Protein AF-0000000066273054 (afdb_homodimer)

Solvent-accessible surface area (backbone atoms only — not comparable to full-atom values): 16597 Å² total; per-residue (Å²): 121,56,66,38,46,57,74,78,47,43,55,88,76,49,80,67,62,82,71,39,47,77,42,41,34,74,35,45,58,70,51,65,71,44,73,65,42,80,49,54,29,81,80,69,46,60,35,34,39,44,61,77,56,99,65,78,82,49,67,36,26,23,56,42,77,63,96,48,40,35,32,28,34,38,60,45,65,41,58,27,33,42,32,43,57,95,36,46,9,52,24,25,51,52,25,18,54,42,11,56,68,62,53,41,59,49,71,45,66,60,31,40,37,30,70,61,44,73,69,57,50,49,51,37,56,77,66,68,52,50,65,46,78,45,73,40,78,68,92,61,58,78,53,73,82,71,69,85,115,121,58,69,38,47,59,73,76,48,43,56,89,74,47,79,67,61,82,71,37,47,79,41,42,33,73,36,46,56,69,52,64,71,43,72,65,42,78,48,54,30,81,80,70,47,60,34,32,39,42,58,77,56,100,66,79,84,48,70,35,27,23,57,42,76,62,96,48,40,34,34,29,33,36,62,45,64,41,56,26,35,42,32,44,55,95,36,45,9,53,24,25,52,52,25,18,54,41,11,55,68,62,53,40,60,48,69,43,66,60,31,39,37,29,69,61,42,72,69,57,50,48,51,36,56,77,66,69,52,49,64,47,78,45,74,40,77,68,92,63,59,78,52,73,82,71,69,86,115

Sequence (298 aa):
MTVFKEILGNITDIENVESYQIENIHLTSDDVLKRVIIISSDQNVEYGIRLEEDKKLRDGDILYKDDYKLVVIRLELSDVLIITARTIGEMAQIAHNLGNRHMPAQFTETQMIVPYDYLVEQYLQDNKALYEREKIKLKEAFRHCSDAKMTVFKEILGNITDIENVESYQIENIHLTSDDVLKRVIIISSDQNVEYGIRLEEDKKLRDGDILYKDDYKLVVIRLELSDVLIITARTIGEMAQIAHNLGNRHMPAQFTETQMIVPYDYLVEQYLQDNKALYEREKIKLKEAFRHCSDAK

Structure (mmCIF, N/CA/C/O backbone):
data_AF-0000000066273054-model_v1
#
loop_
_entity.id
_entity.type
_entity.pdbx_description
1 polymer 'Urease accessory protein UreE'
#
loop_
_atom_site.group_PDB
_atom_site.id
_atom_site.type_symbol
_atom_site.label_atom_id
_atom_site.label_alt_id
_atom_site.label_comp_id
_atom_site.label_asym_id
_atom_site.label_entity_id
_atom_site.label_seq_id
_atom_site.pdbx_PDB_ins_code
_atom_site.Cartn_x
_atom_site.Cartn_y
_atom_site.Cartn_z
_atom_site.occupancy
_atom_site.B_iso_or_equiv
_atom_site.auth_seq_id
_atom_site.auth_comp_id
_atom_site.auth_asym_id
_atom_site.auth_atom_id
_atom_site.pdbx_PDB_model_num
ATOM 1 N N . MET A 1 1 ? 1.172 45.062 1.716 1 88.12 1 MET A N 1
ATOM 2 C CA . MET A 1 1 ? 0.991 43.781 2.428 1 88.12 1 MET A CA 1
ATOM 3 C C . MET A 1 1 ? 2.207 43.469 3.291 1 88.12 1 MET A C 1
ATOM 5 O O . MET A 1 1 ? 3.346 43.625 2.842 1 88.12 1 MET A O 1
ATOM 9 N N . THR A 1 2 ? 2.094 43.281 4.605 1 94.44 2 THR A N 1
ATOM 10 C CA . THR A 1 2 ? 3.184 42.938 5.512 1 94.44 2 THR A CA 1
ATOM 11 C C . THR A 1 2 ? 3.648 41.5 5.277 1 94.44 2 THR A C 1
ATOM 13 O O . THR A 1 2 ? 2.828 40.594 5.133 1 94.44 2 THR A O 1
ATOM 16 N N . VAL A 1 3 ? 4.922 41.375 5.168 1 96.38 3 VAL A N 1
ATOM 17 C CA . VAL A 1 3 ? 5.473 40.031 4.949 1 96.38 3 VAL A CA 1
ATOM 18 C C . VAL A 1 3 ? 6.312 39.625 6.152 1 96.38 3 VAL A C 1
ATOM 20 O O . VAL A 1 3 ? 7.223 40.344 6.566 1 96.38 3 VAL A O 1
ATOM 23 N N . PHE A 1 4 ? 6.016 38.5 6.715 1 96.88 4 PHE A N 1
ATOM 24 C CA . PHE A 1 4 ? 6.793 37.969 7.824 1 96.88 4 PHE A CA 1
ATOM 25 C C . PHE A 1 4 ? 7.891 37.062 7.312 1 96.88 4 PHE A C 1
ATOM 27 O O . PHE A 1 4 ? 7.641 36.188 6.465 1 96.88 4 PHE A O 1
ATOM 34 N N . LYS A 1 5 ? 9.117 37.156 7.949 1 95.5 5 LYS A N 1
ATOM 35 C CA . LYS A 1 5 ? 10.25 36.375 7.461 1 95.5 5 LYS A CA 1
ATOM 36 C C . LYS A 1 5 ? 10.828 35.5 8.562 1 95.5 5 LYS A C 1
ATOM 38 O O . LYS A 1 5 ? 11.719 34.688 8.312 1 95.5 5 LYS A O 1
ATOM 43 N N . GLU A 1 6 ? 10.336 35.75 9.82 1 95.31 6 GLU A N 1
ATOM 44 C CA . GLU A 1 6 ? 10.852 35 10.953 1 95.31 6 GLU A CA 1
ATOM 45 C C . GLU A 1 6 ? 9.75 34.656 11.961 1 95.31 6 GLU A C 1
ATOM 47 O O . GLU A 1 6 ? 8.734 35.375 12.023 1 95.31 6 GLU A O 1
ATOM 52 N N . ILE A 1 7 ? 9.969 33.625 12.727 1 96.06 7 ILE A N 1
ATOM 53 C CA . ILE A 1 7 ? 9.133 33.25 13.859 1 96.06 7 ILE A CA 1
ATOM 54 C C . ILE A 1 7 ? 9.719 33.844 15.148 1 96.06 7 ILE A C 1
ATOM 56 O O . ILE A 1 7 ? 10.906 33.656 15.43 1 96.06 7 ILE A O 1
ATOM 60 N N . LEU A 1 8 ? 8.953 34.5 15.906 1 95.12 8 LEU A N 1
ATOM 61 C CA . LEU A 1 8 ? 9.453 35.25 17.062 1 95.12 8 LEU A CA 1
ATOM 62 C C . LEU A 1 8 ? 9.398 34.375 18.328 1 95.12 8 LEU A C 1
ATOM 64 O O . LEU A 1 8 ? 10.008 34.719 19.344 1 95.12 8 LEU A O 1
ATOM 68 N N . GLY A 1 9 ? 8.719 33.344 18.281 1 94.31 9 GLY A N 1
ATOM 69 C CA . GLY A 1 9 ? 8.469 32.438 19.391 1 94.31 9 GLY A CA 1
ATOM 70 C C . GLY A 1 9 ? 7.156 31.688 19.266 1 94.31 9 GLY A C 1
ATOM 71 O O . GLY A 1 9 ? 6.617 31.547 18.172 1 94.31 9 GLY A O 1
ATOM 72 N N . ASN A 1 10 ? 6.75 31.125 20.438 1 96.12 10 ASN A N 1
ATOM 73 C CA . ASN A 1 10 ? 5.469 30.422 20.5 1 96.12 10 ASN A CA 1
ATOM 74 C C . ASN A 1 10 ? 4.617 30.922 21.672 1 96.12 10 ASN A C 1
ATOM 76 O O . ASN A 1 10 ? 5.145 31.25 22.734 1 96.12 10 ASN A O 1
ATOM 80 N N . ILE A 1 11 ? 3.439 30.938 21.406 1 94.88 11 ILE A N 1
ATOM 81 C CA . ILE A 1 11 ? 2.51 31.516 22.375 1 94.88 11 ILE A CA 1
ATOM 82 C C . ILE A 1 11 ? 2.582 30.75 23.688 1 94.88 11 ILE A C 1
ATOM 84 O O . ILE A 1 11 ? 2.254 31.297 24.75 1 94.88 11 ILE A O 1
ATOM 88 N N . THR A 1 12 ? 2.951 29.531 23.594 1 92.88 12 THR A N 1
ATOM 89 C CA . THR A 1 12 ? 3.053 28.719 24.797 1 92.88 12 THR A CA 1
ATOM 90 C C . THR A 1 12 ? 4.156 29.234 25.719 1 92.88 12 THR A C 1
ATOM 92 O O . THR A 1 12 ? 4.18 28.922 26.906 1 92.88 12 THR A O 1
ATOM 95 N N . ASP A 1 13 ? 5.066 30.031 25.203 1 91.94 13 ASP A N 1
ATOM 96 C CA . ASP A 1 13 ? 6.219 30.516 25.953 1 91.94 13 ASP A CA 1
ATOM 97 C C . ASP A 1 13 ? 5.965 31.906 26.516 1 91.94 13 ASP A C 1
ATOM 99 O O . ASP A 1 13 ? 6.836 32.5 27.156 1 91.94 13 ASP A O 1
ATOM 103 N N . ILE A 1 14 ? 4.953 32.5 26.172 1 89.31 14 ILE A N 1
ATOM 104 C CA . ILE A 1 14 ? 4.668 33.875 26.562 1 89.31 14 ILE A CA 1
ATOM 105 C C . ILE A 1 14 ? 3.938 33.875 27.906 1 89.31 14 ILE A C 1
ATOM 107 O O . ILE A 1 14 ? 2.965 33.156 28.094 1 89.31 14 ILE A O 1
ATOM 111 N N . GLU A 1 15 ? 4.539 34.656 28.75 1 87.56 15 GLU A N 1
ATOM 112 C CA . GLU A 1 15 ? 3.848 34.906 30.016 1 87.56 15 GLU A CA 1
ATOM 113 C C . GLU A 1 15 ? 2.744 35.938 29.844 1 87.56 15 GLU A C 1
ATOM 115 O O . GLU A 1 15 ? 2.881 36.875 29.047 1 87.56 15 GLU A O 1
ATOM 120 N N . ASN A 1 16 ? 1.634 35.844 30.375 1 90 16 ASN A N 1
ATOM 121 C CA . ASN A 1 16 ? 0.521 36.781 30.391 1 90 16 ASN A CA 1
ATOM 122 C C . ASN A 1 16 ? -0.064 37 29 1 90 16 ASN A C 1
ATOM 124 O O . ASN A 1 16 ? -0.243 38.125 28.562 1 90 16 ASN A O 1
ATOM 128 N N . VAL A 1 17 ? -0.343 36 28.281 1 89.88 17 VAL A N 1
ATOM 129 C CA . VAL A 1 17 ? -0.883 36.031 26.922 1 89.88 17 VAL A CA 1
ATOM 130 C C . VAL A 1 17 ? -2.23 36.75 26.922 1 89.88 17 VAL A C 1
ATOM 132 O O . VAL A 1 17 ? -2.59 37.406 25.938 1 89.88 17 VAL A O 1
ATOM 135 N N . GLU A 1 18 ? -2.857 36.719 28.062 1 90.75 18 GLU A N 1
ATOM 136 C CA . GLU A 1 18 ? -4.195 37.281 28.188 1 90.75 18 GLU A CA 1
ATOM 137 C C . GLU A 1 18 ? -4.152 38.812 28.078 1 90.75 18 GLU A C 1
ATOM 139 O O . GLU A 1 18 ? -5.18 39.438 27.844 1 90.75 18 GLU A O 1
ATOM 144 N N . SER A 1 19 ? -3.039 39.344 28.25 1 93 19 SER A N 1
ATOM 145 C CA . SER A 1 19 ? -2.898 40.812 28.203 1 93 19 SER A CA 1
ATOM 146 C C . SER A 1 19 ? -2.768 41.312 26.766 1 93 19 SER A C 1
ATOM 148 O O . SER A 1 19 ? -2.822 42.5 26.5 1 93 19 SER A O 1
ATOM 150 N N . TYR A 1 20 ? -2.652 40.406 25.828 1 95.19 20 TYR A N 1
ATOM 151 C CA . TYR A 1 20 ? -2.467 40.781 24.422 1 95.19 20 TYR A CA 1
ATOM 152 C C . TYR A 1 20 ? -3.748 40.562 23.625 1 95.19 20 TYR A C 1
ATOM 154 O O . TYR A 1 20 ? -4.527 39.656 23.938 1 95.19 20 TYR A O 1
ATOM 162 N N . GLN A 1 21 ? -3.99 41.438 22.688 1 96.5 21 GLN A N 1
ATOM 163 C CA . GLN A 1 21 ? -4.934 41.125 21.609 1 96.5 21 GLN A CA 1
ATOM 164 C C . GLN A 1 21 ? -4.324 40.156 20.609 1 96.5 21 GLN A C 1
ATOM 166 O O . GLN A 1 21 ? -3.289 40.469 20 1 96.5 21 GLN A O 1
ATOM 171 N N . ILE A 1 22 ? -5.047 39.062 20.453 1 97.19 22 ILE A N 1
ATOM 172 C CA . ILE A 1 22 ? -4.477 38.031 19.594 1 97.19 22 ILE A CA 1
ATOM 173 C C . ILE A 1 22 ? -5.145 38.094 18.219 1 97.19 22 ILE A C 1
ATOM 175 O O . ILE A 1 22 ? -6.375 38.031 18.125 1 97.19 22 ILE A O 1
ATOM 179 N N . GLU A 1 23 ? -4.398 38.25 17.141 1 97.94 23 GLU A N 1
ATOM 180 C CA . GLU A 1 23 ? -4.812 38.062 15.75 1 97.94 23 GLU A CA 1
ATOM 181 C C . GLU A 1 23 ? -4.305 36.719 15.195 1 97.94 23 GLU A C 1
ATOM 183 O O . GLU A 1 23 ? -3.109 36.438 15.266 1 97.94 23 GLU A O 1
ATOM 188 N N . ASN A 1 24 ? -5.23 35.938 14.648 1 98.06 24 ASN A N 1
ATOM 189 C CA . ASN A 1 24 ? -4.852 34.594 14.211 1 98.06 24 ASN A CA 1
ATOM 190 C C . ASN A 1 24 ? -4.738 34.5 12.695 1 98.06 24 ASN A C 1
ATOM 192 O O . ASN A 1 24 ? -5.559 35.094 11.969 1 98.06 24 ASN A O 1
ATOM 196 N N . ILE A 1 25 ? -3.764 33.875 12.312 1 97.88 25 ILE A N 1
ATOM 197 C CA . ILE A 1 25 ? -3.637 33.406 10.938 1 97.88 25 ILE A CA 1
ATOM 198 C C . ILE A 1 25 ? -3.857 31.875 10.883 1 97.88 25 ILE A C 1
ATOM 200 O O . ILE A 1 25 ? -3.051 31.109 11.406 1 97.88 25 ILE A O 1
ATOM 204 N N . HIS A 1 26 ? -4.922 31.547 10.188 1 97 26 HIS A N 1
ATOM 205 C CA . HIS A 1 26 ? -5.258 30.125 10.109 1 97 26 HIS A CA 1
ATOM 206 C C . HIS A 1 26 ? -4.613 29.484 8.883 1 97 26 HIS A C 1
ATOM 208 O O . HIS A 1 26 ? -4.805 29.953 7.758 1 97 26 HIS A O 1
ATOM 214 N N . LEU A 1 27 ? -3.898 28.406 9.141 1 95 27 LEU A N 1
ATOM 215 C CA . LEU A 1 27 ? -3.234 27.703 8.055 1 95 27 LEU A CA 1
ATOM 216 C C . LEU A 1 27 ? -3.666 26.25 8.016 1 95 27 LEU A C 1
ATOM 218 O O . LEU A 1 27 ? -3.855 25.625 9.062 1 95 27 LEU A O 1
ATOM 222 N N . THR A 1 28 ? -3.736 25.75 6.801 1 91.44 28 THR A N 1
ATOM 223 C CA . THR A 1 28 ? -3.936 24.312 6.617 1 91.44 28 THR A CA 1
ATOM 224 C C . THR A 1 28 ? -2.596 23.594 6.523 1 91.44 28 THR A C 1
ATOM 226 O O . THR A 1 28 ? -1.548 24.219 6.383 1 91.44 28 THR A O 1
ATOM 229 N N . SER A 1 29 ? -2.754 22.25 6.582 1 87.44 29 SER A N 1
ATOM 230 C CA . SER A 1 29 ? -1.562 21.422 6.418 1 87.44 29 SER A CA 1
ATOM 231 C C . SER A 1 29 ? -0.918 21.641 5.051 1 87.44 29 SER A C 1
ATOM 233 O O . SER A 1 29 ? 0.305 21.578 4.918 1 87.44 29 SER A O 1
ATOM 235 N N . ASP A 1 30 ? -1.719 21.922 4.051 1 85.56 30 ASP A N 1
ATOM 236 C CA . ASP A 1 30 ? -1.211 22.203 2.711 1 85.56 30 ASP A CA 1
ATOM 237 C C . ASP A 1 30 ? -0.492 23.547 2.666 1 85.56 30 ASP A C 1
ATOM 239 O O . ASP A 1 30 ? 0.524 23.688 1.983 1 85.56 30 ASP A O 1
ATOM 243 N N . ASP A 1 31 ? -1.017 24.484 3.373 1 90.69 31 ASP A N 1
ATOM 244 C CA . ASP A 1 31 ? -0.428 25.828 3.398 1 90.69 31 ASP A CA 1
ATOM 245 C C . ASP A 1 31 ? 1.014 25.781 3.898 1 90.69 31 ASP A C 1
ATOM 247 O O . ASP A 1 31 ? 1.89 26.453 3.344 1 90.69 31 ASP A O 1
ATOM 251 N N . VAL A 1 32 ? 1.247 25.016 4.922 1 87.69 32 VAL A N 1
ATOM 252 C CA . VAL A 1 32 ? 2.535 25 5.605 1 87.69 32 VAL A CA 1
ATOM 253 C C . VAL A 1 32 ? 3.605 24.438 4.68 1 87.69 32 VAL A C 1
ATOM 255 O O . VAL A 1 32 ? 4.801 24.609 4.922 1 87.69 32 VAL A O 1
ATOM 258 N N . LEU A 1 33 ? 3.176 23.75 3.6 1 85.56 33 LEU A N 1
ATOM 259 C CA . LEU A 1 33 ? 4.113 23.172 2.648 1 85.56 33 LEU A CA 1
ATOM 260 C C . LEU A 1 33 ? 4.582 24.203 1.637 1 85.56 33 LEU A C 1
ATOM 262 O O . LEU A 1 33 ? 5.57 23.984 0.933 1 85.56 33 LEU A O 1
ATOM 266 N N . LYS A 1 34 ? 3.924 25.297 1.613 1 88.88 34 LYS A N 1
ATOM 267 C CA . LYS A 1 34 ? 4.246 26.328 0.636 1 88.88 34 LYS A CA 1
ATOM 268 C C . LYS A 1 34 ? 5.434 27.172 1.095 1 88.88 34 LYS A C 1
ATOM 270 O O . LYS A 1 34 ? 5.59 27.438 2.289 1 88.88 34 LYS A O 1
ATOM 275 N N . ARG A 1 35 ? 6.191 27.5 0.112 1 90.69 35 ARG A N 1
ATOM 276 C CA . ARG A 1 35 ? 7.324 28.375 0.39 1 90.69 35 ARG A CA 1
ATOM 277 C C . ARG A 1 35 ? 6.852 29.766 0.785 1 90.69 35 ARG A C 1
ATOM 279 O O . ARG A 1 35 ? 7.426 30.391 1.681 1 90.69 35 ARG A O 1
ATOM 286 N N . VAL A 1 36 ? 5.93 30.266 0.068 1 94.75 36 VAL A N 1
ATOM 287 C CA . VAL A 1 36 ? 5.332 31.578 0.311 1 94.75 36 VAL A CA 1
ATOM 288 C C . VAL A 1 36 ? 3.826 31.422 0.516 1 94.75 36 VAL A C 1
ATOM 290 O O . VAL A 1 36 ? 3.15 30.75 -0.268 1 94.75 36 VAL A O 1
ATOM 293 N N . ILE A 1 37 ? 3.355 32.062 1.56 1 96.5 37 ILE A N 1
ATOM 294 C CA . ILE A 1 37 ? 1.934 31.984 1.874 1 96.5 37 ILE A CA 1
ATOM 295 C C . ILE A 1 37 ? 1.33 33.406 1.872 1 96.5 37 ILE A C 1
ATOM 297 O O . ILE A 1 37 ? 1.834 34.281 2.547 1 96.5 37 ILE A O 1
ATOM 301 N N . ILE A 1 38 ? 0.385 33.625 1.024 1 96.81 38 ILE A N 1
ATOM 302 C CA . ILE A 1 38 ? -0.418 34.844 1.067 1 96.81 38 ILE A CA 1
ATOM 303 C C . ILE A 1 38 ? -1.792 34.531 1.66 1 96.81 38 ILE A C 1
ATOM 305 O O . ILE A 1 38 ? -2.549 33.719 1.104 1 96.81 38 ILE A O 1
ATOM 309 N N . ILE A 1 39 ? -2.172 35.25 2.818 1 97 39 ILE A N 1
ATOM 310 C CA . ILE A 1 39 ? -3.377 34.844 3.525 1 97 39 ILE A CA 1
ATOM 311 C C . ILE A 1 39 ? -3.922 36 4.344 1 97 39 ILE A C 1
ATOM 313 O O . ILE A 1 39 ? -3.182 36.938 4.684 1 97 39 ILE A O 1
ATOM 317 N N . SER A 1 40 ? -5.133 35.875 4.602 1 97.69 40 SER A N 1
ATOM 318 C CA . SER A 1 40 ? -5.758 36.875 5.48 1 97.69 40 SER A CA 1
ATOM 319 C C . SER A 1 40 ? -5.895 36.344 6.902 1 97.69 40 SER A C 1
ATOM 321 O O . SER A 1 40 ? -6.184 35.156 7.105 1 97.69 40 SER A O 1
ATOM 323 N N . SER A 1 41 ? -5.719 37.25 7.828 1 97.69 41 SER A N 1
ATOM 324 C CA . SER A 1 41 ? -5.969 36.906 9.227 1 97.69 41 SER A CA 1
ATOM 325 C C . SER A 1 41 ? -7.461 36.875 9.523 1 97.69 41 SER A C 1
ATOM 327 O O . SER A 1 41 ? -8.289 37.125 8.648 1 97.69 41 SER A O 1
ATOM 329 N N . ASP A 1 42 ? -7.777 36.469 10.82 1 97.25 42 ASP A N 1
ATOM 330 C CA . ASP A 1 42 ? -9.172 36.438 11.25 1 97.25 42 ASP A CA 1
ATOM 331 C C . ASP A 1 42 ? -9.727 37.844 11.422 1 97.25 42 ASP A C 1
ATOM 333 O O . ASP A 1 42 ? -10.922 38.031 11.656 1 97.25 42 ASP A O 1
ATOM 337 N N . GLN A 1 43 ? -8.875 38.875 11.258 1 96.44 43 GLN A N 1
ATOM 338 C CA . GLN A 1 43 ? -9.312 40.25 11.281 1 96.44 43 GLN A CA 1
ATOM 339 C C . GLN A 1 43 ? -9.328 40.844 9.875 1 96.44 43 GLN A C 1
ATOM 341 O O . GLN A 1 43 ? -9.367 42.062 9.703 1 96.44 43 GLN A O 1
ATOM 346 N N . ASN A 1 44 ? -9.086 40 8.945 1 96.38 44 ASN A N 1
ATOM 347 C CA . ASN A 1 44 ? -9.203 40.344 7.527 1 96.38 44 ASN A CA 1
ATOM 348 C C . ASN A 1 44 ? -8.031 41.219 7.066 1 96.38 44 ASN A C 1
ATOM 350 O O . ASN A 1 44 ? -8.203 42.094 6.211 1 96.38 44 ASN A O 1
ATOM 354 N N . VAL A 1 45 ? -6.961 41.094 7.715 1 96.56 45 VAL A N 1
ATOM 355 C CA . VAL A 1 45 ? -5.734 41.719 7.27 1 96.56 45 VAL A CA 1
ATOM 356 C C . VAL A 1 45 ? -4.922 40.75 6.418 1 96.56 45 VAL A C 1
ATOM 358 O O . VAL A 1 45 ? -4.746 39.594 6.785 1 96.56 45 VAL A O 1
ATOM 361 N N . GLU A 1 46 ? -4.441 41.156 5.289 1 97.62 46 GLU A N 1
ATOM 362 C CA . GLU A 1 46 ? -3.654 40.312 4.395 1 97.62 46 GLU A CA 1
ATOM 363 C C . GLU A 1 46 ? -2.178 40.344 4.773 1 97.62 46 GLU A C 1
ATOM 365 O O . GLU A 1 46 ? -1.604 41.406 5.004 1 97.62 46 GLU A O 1
ATOM 370 N N . TYR A 1 47 ? -1.608 39.156 4.848 1 97.75 47 TYR A N 1
ATOM 371 C CA . TYR A 1 47 ? -0.193 39 5.164 1 97.75 47 TYR A CA 1
ATOM 372 C C . TYR A 1 47 ? 0.5 38.094 4.148 1 97.75 47 TYR A C 1
ATOM 374 O O . TYR A 1 47 ? -0.143 37.281 3.512 1 97.75 47 TYR A O 1
ATOM 382 N N . GLY A 1 48 ? 1.735 38.312 3.992 1 97.31 48 GLY A N 1
ATOM 383 C CA . GLY A 1 48 ? 2.643 37.344 3.395 1 97.31 48 GLY A CA 1
ATOM 384 C C . GLY A 1 48 ? 3.553 36.656 4.406 1 97.31 48 GLY A C 1
ATOM 385 O O . GLY A 1 48 ? 3.969 37.281 5.383 1 97.31 48 GLY A O 1
ATOM 386 N N . ILE A 1 49 ? 3.824 35.438 4.199 1 96.81 49 ILE A N 1
ATOM 387 C CA . ILE A 1 49 ? 4.758 34.688 5.039 1 96.81 49 ILE A CA 1
ATOM 388 C C . ILE A 1 49 ? 5.812 34.031 4.164 1 96.81 49 ILE A C 1
ATOM 390 O O . ILE A 1 49 ? 5.484 33.188 3.312 1 96.81 49 ILE A O 1
ATOM 394 N N . ARG A 1 50 ? 7.031 34.406 4.328 1 95.75 50 ARG A N 1
ATOM 395 C CA . ARG A 1 50 ? 8.188 33.844 3.654 1 95.75 50 ARG A CA 1
ATOM 396 C C . ARG A 1 50 ? 9.359 33.656 4.617 1 95.75 50 ARG A C 1
ATOM 398 O O . ARG A 1 50 ? 10.133 34.594 4.82 1 95.75 50 ARG A O 1
ATOM 405 N N . LEU A 1 51 ? 9.484 32.406 5.094 1 92.88 51 LEU A N 1
ATOM 406 C CA . LEU A 1 51 ? 10.477 32.219 6.141 1 92.88 51 LEU A CA 1
ATOM 407 C C . LEU A 1 51 ? 11.875 32.062 5.543 1 92.88 51 LEU A C 1
ATOM 409 O O . LEU A 1 51 ? 12.047 31.453 4.484 1 92.88 51 LEU A O 1
ATOM 413 N N . GLU A 1 52 ? 12.852 32.625 6.211 1 86.75 52 GLU A N 1
ATOM 414 C CA . GLU A 1 52 ? 14.234 32.625 5.758 1 86.75 52 GLU A CA 1
ATOM 415 C C . GLU A 1 52 ? 14.914 31.312 6.082 1 86.75 52 GLU A C 1
ATOM 417 O O . GLU A 1 52 ? 15.828 30.875 5.371 1 86.75 52 GLU A O 1
ATOM 422 N N . GLU A 1 53 ? 14.555 30.719 7.176 1 80.56 53 GLU A N 1
ATOM 423 C CA . GLU A 1 53 ? 15.102 29.422 7.547 1 80.56 53 GLU A CA 1
ATOM 424 C C . GLU A 1 53 ? 14.141 28.297 7.18 1 80.56 53 GLU A C 1
ATOM 426 O O . GLU A 1 53 ? 12.945 28.531 6.973 1 80.56 53 GLU A O 1
ATOM 431 N N . ASP A 1 54 ? 14.789 27.203 6.84 1 77.25 54 ASP A N 1
ATOM 432 C CA . ASP A 1 54 ? 13.977 26.031 6.551 1 77.25 54 ASP A CA 1
ATOM 433 C C . ASP A 1 54 ? 13.258 25.547 7.809 1 77.25 54 ASP A C 1
ATOM 435 O O . ASP A 1 54 ? 13.492 24.422 8.266 1 77.25 54 ASP A O 1
ATOM 439 N N . LYS A 1 55 ? 12.562 26.484 8.375 1 78.56 55 LYS A N 1
ATOM 440 C CA . LYS A 1 55 ? 11.781 26.094 9.539 1 78.56 55 LYS A CA 1
ATOM 441 C C . LYS A 1 55 ? 10.328 25.812 9.164 1 78.56 55 LYS A C 1
ATOM 443 O O . LYS A 1 55 ? 9.766 26.469 8.281 1 78.56 55 LYS A O 1
ATOM 448 N N . LYS A 1 56 ? 9.766 24.844 9.852 1 82.56 56 LYS A N 1
ATOM 449 C CA . LYS A 1 56 ? 8.359 24.5 9.656 1 82.56 56 LYS A CA 1
ATOM 450 C C . LYS A 1 56 ? 7.473 25.266 10.633 1 82.56 56 LYS A C 1
ATOM 452 O O . LYS A 1 56 ? 7.805 25.391 11.82 1 82.56 56 LYS A O 1
ATOM 457 N N . LEU A 1 57 ? 6.516 25.891 10.117 1 90.25 57 LEU A N 1
ATOM 458 C CA . LEU A 1 57 ? 5.551 26.609 10.945 1 90.25 57 LEU A CA 1
ATOM 459 C C . LEU A 1 57 ? 4.801 25.641 11.859 1 90.25 57 LEU A C 1
ATOM 461 O O . LEU A 1 57 ? 4.398 24.562 11.43 1 90.25 57 LEU A O 1
ATOM 465 N N . ARG A 1 58 ? 4.699 26.109 13.094 1 89.5 58 ARG A N 1
ATOM 466 C CA . ARG A 1 58 ? 3.963 25.328 14.078 1 89.5 58 ARG A CA 1
ATOM 467 C C . ARG A 1 58 ? 2.764 26.094 14.617 1 89.5 58 ARG A C 1
ATOM 469 O O . ARG A 1 58 ? 2.723 27.328 14.531 1 89.5 58 ARG A O 1
ATOM 476 N N . ASP A 1 59 ? 1.879 25.266 15.109 1 93.12 59 ASP A N 1
ATOM 477 C CA . ASP A 1 59 ? 0.751 25.891 15.789 1 93.12 59 ASP A CA 1
ATOM 478 C C . ASP A 1 59 ? 1.227 26.766 16.938 1 93.12 59 ASP A C 1
ATOM 480 O O . ASP A 1 59 ? 2.078 26.359 17.734 1 93.12 59 ASP A O 1
ATOM 484 N N . GLY A 1 60 ? 0.714 27.938 17.031 1 94.44 60 GLY A N 1
ATOM 485 C CA . GLY A 1 60 ? 1.037 28.844 18.141 1 94.44 60 GLY A CA 1
ATOM 486 C C . GLY A 1 60 ? 2.229 29.734 17.844 1 94.44 60 GLY A C 1
ATOM 487 O O . GLY A 1 60 ? 2.543 30.625 18.625 1 94.44 60 GLY A O 1
ATOM 488 N N . ASP A 1 61 ? 2.832 29.531 16.75 1 95.31 61 ASP A N 1
ATOM 489 C CA . ASP A 1 61 ? 3.977 30.375 16.406 1 95.31 61 ASP A CA 1
ATOM 490 C C . ASP A 1 61 ? 3.57 31.844 16.312 1 95.31 61 ASP A C 1
ATOM 492 O O . ASP A 1 61 ? 2.51 32.156 15.766 1 95.31 61 ASP A O 1
ATOM 496 N N . ILE A 1 62 ? 4.48 32.719 16.828 1 97.19 62 ILE A N 1
ATOM 497 C CA . ILE A 1 62 ? 4.234 34.156 16.812 1 97.19 62 ILE A CA 1
ATOM 498 C C . ILE A 1 62 ? 5.027 34.781 15.68 1 97.19 62 ILE A C 1
ATOM 500 O O . ILE A 1 62 ? 6.25 34.625 15.602 1 97.19 62 ILE A O 1
ATOM 504 N N . LEU A 1 63 ? 4.301 35.5 14.828 1 97.25 63 LEU A N 1
ATOM 505 C CA . LEU A 1 63 ? 4.941 36.125 13.688 1 97.25 63 LEU A CA 1
ATOM 506 C C . LEU A 1 63 ? 5.16 37.625 13.953 1 97.25 63 LEU A C 1
ATOM 508 O O . LEU A 1 63 ? 6 38.25 13.305 1 97.25 63 LEU A O 1
ATOM 512 N N . TYR A 1 64 ? 4.371 38.219 14.797 1 97.12 64 TYR A N 1
ATOM 513 C CA . TYR A 1 64 ? 4.438 39.625 15.148 1 97.12 64 TYR A CA 1
ATOM 514 C C . TYR A 1 64 ? 4.039 39.844 16.609 1 97.12 64 TYR A C 1
ATOM 516 O O . TYR A 1 64 ? 3.131 39.188 17.109 1 97.12 64 TYR A O 1
ATOM 524 N N . LYS A 1 65 ? 4.773 40.656 17.203 1 96 65 LYS A N 1
ATOM 525 C CA . LYS A 1 65 ? 4.496 41 18.594 1 96 65 LYS A CA 1
ATOM 526 C C . LYS A 1 65 ? 4.797 42.469 18.875 1 96 65 LYS A C 1
ATOM 528 O O . LYS A 1 65 ? 5.867 42.969 18.516 1 96 65 LYS A O 1
ATOM 533 N N . ASP A 1 66 ? 3.885 43.188 19.469 1 94.19 66 ASP A N 1
ATOM 534 C CA . ASP A 1 66 ? 4.145 44.5 20.109 1 94.19 66 ASP A CA 1
ATOM 535 C C . ASP A 1 66 ? 3.545 44.531 21.5 1 94.19 66 ASP A C 1
ATOM 537 O O . ASP A 1 66 ? 3.361 43.5 22.156 1 94.19 66 ASP A O 1
ATOM 541 N N . ASP A 1 67 ? 3.352 45.781 22.094 1 92.38 67 ASP A N 1
ATOM 542 C CA . ASP A 1 67 ? 2.953 45.906 23.5 1 92.38 67 ASP A CA 1
ATOM 543 C C . ASP A 1 67 ? 1.51 45.438 23.703 1 92.38 67 ASP A C 1
ATOM 545 O O . ASP A 1 67 ? 1.11 45.125 24.828 1 92.38 67 ASP A O 1
ATOM 549 N N . TYR A 1 68 ? 0.736 45.312 22.594 1 93.69 68 TYR A N 1
ATOM 550 C CA . TYR A 1 68 ? -0.695 45.094 22.781 1 93.69 68 TYR A CA 1
ATOM 551 C C . TYR A 1 68 ? -1.192 43.969 21.922 1 93.69 68 TYR A C 1
ATOM 553 O O . TYR A 1 68 ? -2.271 43.406 22.156 1 93.69 68 TYR A O 1
ATOM 561 N N . LYS A 1 69 ? -0.377 43.594 20.859 1 95.75 69 LYS A N 1
ATOM 562 C CA . LYS A 1 69 ? -0.943 42.719 19.859 1 95.75 69 LYS A CA 1
ATOM 563 C C . LYS A 1 69 ? 0.034 41.594 19.516 1 95.75 69 LYS A C 1
ATOM 565 O O . LYS A 1 69 ? 1.246 41.812 19.484 1 95.75 69 LYS A O 1
ATOM 570 N N . LEU A 1 70 ? -0.512 40.406 19.297 1 97.5 70 LEU A N 1
ATOM 571 C CA . LEU A 1 70 ? 0.209 39.281 18.766 1 97.5 70 LEU A CA 1
ATOM 572 C C . LEU A 1 70 ? -0.437 38.781 17.469 1 97.5 70 LEU A C 1
ATOM 574 O O . LEU A 1 70 ? -1.664 38.75 17.359 1 97.5 70 LEU A O 1
ATOM 578 N N . VAL A 1 71 ? 0.359 38.469 16.516 1 98.12 71 VAL A N 1
ATOM 579 C CA . VAL A 1 71 ? -0.094 37.719 15.352 1 98.12 71 VAL A CA 1
ATOM 580 C C . VAL A 1 71 ? 0.414 36.281 15.445 1 98.12 71 VAL A C 1
ATOM 582 O O . VAL A 1 71 ? 1.624 36.031 15.453 1 98.12 71 VAL A O 1
ATOM 585 N N . VAL A 1 72 ? -0.576 35.375 15.508 1 97.81 72 VAL A N 1
ATOM 586 C CA . VAL A 1 72 ? -0.254 34 15.875 1 97.81 72 VAL A CA 1
ATOM 587 C C . VAL A 1 72 ? -0.718 33.062 14.773 1 97.81 72 VAL A C 1
ATOM 589 O O . VAL A 1 72 ? -1.788 33.25 14.195 1 97.81 72 VAL A O 1
ATOM 592 N N . ILE A 1 73 ? 0.092 32.062 14.531 1 96.81 73 ILE A N 1
ATOM 593 C CA . ILE A 1 73 ? -0.273 31 13.602 1 96.81 73 ILE A CA 1
ATOM 594 C C . ILE A 1 73 ? -1.197 30 14.297 1 96.81 73 ILE A C 1
ATOM 596 O O . ILE A 1 73 ? -0.923 29.562 15.414 1 96.81 73 ILE A O 1
ATOM 600 N N . ARG A 1 74 ? -2.316 29.688 13.648 1 95.25 74 ARG A N 1
ATOM 601 C CA . ARG A 1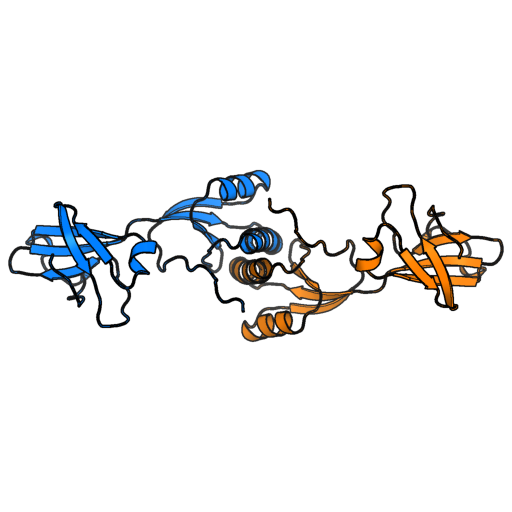 74 ? -3.207 28.594 14.062 1 95.25 74 ARG A CA 1
ATOM 602 C C . ARG A 1 74 ? -3.332 27.547 12.969 1 95.25 74 ARG A C 1
ATOM 604 O O . ARG A 1 74 ? -3.902 27.812 11.906 1 95.25 74 ARG A O 1
ATOM 611 N N . LEU A 1 75 ? -2.801 26.391 13.297 1 92.5 75 LEU A N 1
ATOM 612 C CA . LEU A 1 75 ? -2.945 25.312 12.32 1 92.5 75 LEU A CA 1
ATOM 613 C C . LEU A 1 75 ? -4.344 24.703 12.383 1 92.5 75 LEU A C 1
ATOM 615 O O . LEU A 1 75 ? -4.824 24.359 13.469 1 92.5 75 LEU A O 1
ATOM 619 N N . GLU A 1 76 ? -4.953 24.641 11.258 1 92.38 76 GLU A N 1
ATOM 620 C CA . GLU A 1 76 ? -6.285 24.047 11.18 1 92.38 76 GLU A CA 1
ATOM 621 C C . GLU A 1 76 ? -6.234 22.531 11.359 1 92.38 76 GLU A C 1
ATOM 623 O O . GLU A 1 76 ? -5.242 21.891 10.992 1 92.38 76 GLU A O 1
ATOM 628 N N . LEU A 1 77 ? -7.359 22.094 11.938 1 93.12 77 LEU A N 1
ATOM 629 C CA . LEU A 1 77 ? -7.484 20.641 12.07 1 93.12 77 LEU A CA 1
ATOM 630 C C . LEU A 1 77 ? -7.691 19.984 10.711 1 93.12 77 LEU A C 1
ATOM 632 O O . LEU A 1 77 ? -8.383 20.531 9.852 1 93.12 77 LEU A O 1
ATOM 636 N N . SER A 1 78 ? -7.086 18.844 10.539 1 92.94 78 SER A N 1
ATOM 637 C CA . SER A 1 78 ? -7.262 18.078 9.305 1 92.94 78 SER A CA 1
ATOM 638 C C . SER A 1 78 ? -8.328 17 9.477 1 92.94 78 SER A C 1
ATOM 640 O O . SER A 1 78 ? -8.352 16.297 10.492 1 92.94 78 SER A O 1
ATOM 642 N N . ASP A 1 79 ? -9.227 16.984 8.477 1 96.06 79 ASP A N 1
ATOM 643 C CA . ASP A 1 79 ? -10.195 15.898 8.406 1 96.06 79 ASP A CA 1
ATOM 644 C C . ASP A 1 79 ? -9.547 14.625 7.859 1 96.06 79 ASP A C 1
ATOM 646 O O . ASP A 1 79 ? -9.062 14.609 6.723 1 96.06 79 ASP A O 1
ATOM 650 N N . VAL A 1 80 ? -9.516 13.547 8.789 1 97.56 80 VAL A N 1
ATOM 651 C CA . VAL A 1 80 ? -8.727 12.391 8.375 1 97.56 80 VAL A CA 1
ATOM 652 C C . VAL A 1 80 ? -9.5 11.102 8.664 1 97.56 80 VAL A C 1
ATOM 654 O O . VAL A 1 80 ? -10.477 11.117 9.414 1 97.56 80 VAL A O 1
ATOM 657 N N . LEU A 1 81 ? -9.133 10.008 7.961 1 98.5 81 LEU A N 1
ATOM 658 C CA . LEU A 1 81 ? -9.5 8.641 8.297 1 98.5 81 LEU A CA 1
ATOM 659 C C . LEU A 1 81 ? -8.359 7.926 9.016 1 98.5 81 LEU A C 1
ATOM 661 O O . LEU A 1 81 ? -7.234 7.871 8.5 1 98.5 81 LEU A O 1
ATOM 665 N N . ILE A 1 82 ? -8.656 7.496 10.188 1 98.38 82 ILE A N 1
ATOM 666 C CA . ILE A 1 82 ? -7.711 6.684 10.945 1 98.38 82 ILE A CA 1
ATOM 667 C C . ILE A 1 82 ? -8.039 5.203 10.766 1 98.38 82 ILE A C 1
ATOM 669 O O . ILE A 1 82 ? -9.055 4.719 11.273 1 98.38 82 ILE A O 1
ATOM 673 N N . ILE A 1 83 ? -7.16 4.52 10.094 1 98.69 83 ILE A N 1
ATOM 674 C CA . ILE A 1 83 ? -7.41 3.131 9.719 1 98.69 83 ILE A CA 1
ATOM 675 C C . ILE A 1 83 ?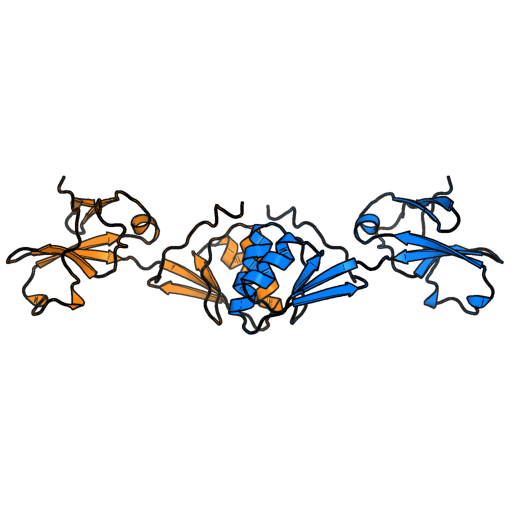 -6.617 2.199 10.633 1 98.69 83 ILE A C 1
ATOM 677 O O . ILE A 1 83 ? -5.422 2.402 10.852 1 98.69 83 ILE A O 1
ATOM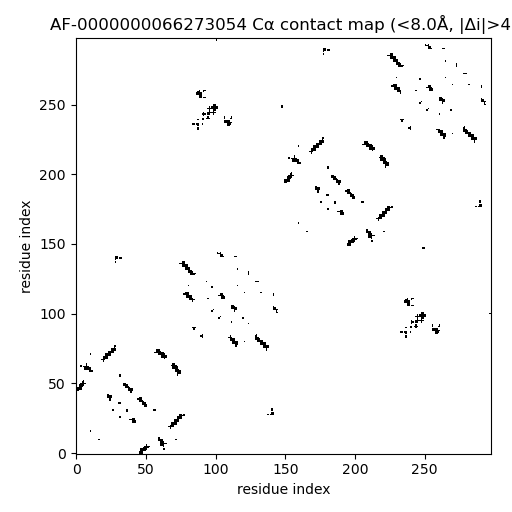 681 N N . THR A 1 84 ? -7.289 1.282 11.133 1 98.06 84 THR A N 1
ATOM 682 C CA . THR A 1 84 ? -6.691 0.175 11.875 1 98.06 84 THR A CA 1
ATOM 683 C C . THR A 1 84 ? -7.07 -1.162 11.242 1 98.06 84 THR A C 1
ATOM 685 O O . THR A 1 84 ? -7.738 -1.2 10.211 1 98.06 84 THR A O 1
ATOM 688 N N . ALA A 1 85 ? -6.477 -2.271 11.711 1 97.81 85 ALA A N 1
ATOM 689 C CA . ALA A 1 85 ? -6.777 -3.584 11.148 1 97.81 85 ALA A CA 1
ATOM 690 C C . ALA A 1 85 ? -6.742 -4.664 12.227 1 97.81 85 ALA A C 1
ATOM 692 O O . ALA A 1 85 ? -6.039 -4.523 13.234 1 97.81 85 ALA A O 1
ATOM 693 N N . ARG A 1 86 ? -7.488 -5.684 11.906 1 97.44 86 ARG A N 1
ATOM 694 C CA . ARG A 1 86 ? -7.559 -6.809 12.836 1 97.44 86 ARG A CA 1
ATOM 695 C C . ARG A 1 86 ? -6.32 -7.688 12.727 1 97.44 86 ARG A C 1
ATOM 697 O O . ARG A 1 86 ? -5.934 -8.352 13.688 1 97.44 86 ARG A O 1
ATOM 704 N N . THR A 1 87 ? -5.699 -7.738 11.531 1 97.62 87 THR A N 1
ATOM 705 C CA . THR A 1 87 ? -4.523 -8.562 11.266 1 97.62 87 THR A CA 1
ATOM 706 C C . THR A 1 87 ? -3.516 -7.801 10.406 1 97.62 87 THR A C 1
ATOM 708 O O . THR A 1 87 ? -3.869 -6.82 9.75 1 97.62 87 THR A O 1
ATOM 711 N N . ILE A 1 88 ? -2.322 -8.32 10.414 1 97.62 88 ILE A N 1
ATOM 712 C CA . ILE A 1 88 ? -1.248 -7.773 9.594 1 97.62 88 ILE A CA 1
ATOM 713 C C . ILE A 1 88 ? -1.625 -7.871 8.117 1 97.62 88 ILE A C 1
ATOM 715 O O . ILE A 1 88 ? -1.427 -6.922 7.359 1 97.62 88 ILE A O 1
ATOM 719 N N . GLY A 1 89 ? -2.227 -8.938 7.793 1 97.69 89 GLY A N 1
ATOM 720 C CA . GLY A 1 89 ? -2.627 -9.141 6.41 1 97.69 89 GLY A CA 1
ATOM 721 C C . GLY A 1 89 ? -3.734 -8.203 5.965 1 97.69 89 GLY A C 1
ATOM 722 O O . GLY A 1 89 ? -3.727 -7.727 4.828 1 97.69 89 GLY A O 1
ATOM 723 N N . GLU A 1 90 ? -4.652 -8.016 6.828 1 97.62 90 GLU A N 1
ATOM 724 C CA . GLU A 1 90 ? -5.723 -7.078 6.508 1 97.62 90 GLU A CA 1
ATOM 725 C C . GLU A 1 90 ? -5.168 -5.684 6.23 1 97.62 90 GLU A C 1
ATOM 727 O O . GLU A 1 90 ? -5.57 -5.031 5.266 1 97.62 90 GLU A O 1
ATOM 732 N N . MET A 1 91 ? -4.242 -5.262 7.027 1 98.56 91 MET A N 1
ATOM 733 C CA . MET A 1 91 ? -3.627 -3.957 6.797 1 98.56 91 MET A CA 1
ATOM 734 C C . MET A 1 91 ? -2.828 -3.957 5.496 1 98.56 91 MET A C 1
ATOM 736 O O . MET A 1 91 ? -2.846 -2.975 4.754 1 98.56 91 MET A O 1
ATOM 740 N N . ALA A 1 92 ? -2.172 -5.023 5.258 1 98.44 92 ALA A N 1
ATOM 741 C CA . ALA A 1 92 ? -1.399 -5.129 4.023 1 98.44 92 ALA A CA 1
ATOM 742 C C . ALA A 1 92 ? -2.279 -4.867 2.803 1 98.44 92 ALA A C 1
ATOM 744 O O . ALA A 1 92 ? -1.9 -4.105 1.909 1 98.44 92 ALA A O 1
ATOM 745 N N . GLN A 1 93 ? -3.389 -5.473 2.828 1 97.88 93 GLN A N 1
ATOM 746 C CA . GLN A 1 93 ? -4.312 -5.34 1.706 1 97.88 93 GLN A CA 1
ATOM 747 C C . GLN A 1 93 ? -4.82 -3.906 1.579 1 97.88 93 GLN A C 1
ATOM 749 O O . GLN A 1 93 ? -4.82 -3.336 0.486 1 97.88 93 GLN A O 1
ATOM 754 N N . ILE A 1 94 ? -5.215 -3.359 2.662 1 98.25 94 ILE A N 1
ATOM 755 C CA . ILE A 1 94 ? -5.781 -2.014 2.672 1 98.25 94 ILE A CA 1
ATOM 756 C C . ILE A 1 94 ? -4.719 -1.004 2.244 1 98.25 94 ILE A C 1
ATOM 758 O O . ILE A 1 94 ? -4.953 -0.187 1.351 1 98.25 94 ILE A O 1
ATOM 762 N N . ALA A 1 95 ? -3.576 -1.059 2.875 1 98.44 95 ALA A N 1
ATOM 763 C CA . ALA A 1 95 ? -2.498 -0.11 2.609 1 98.44 95 ALA A CA 1
ATOM 764 C C . ALA A 1 95 ? -1.997 -0.237 1.173 1 98.44 95 ALA A C 1
ATOM 766 O O . ALA A 1 95 ? -1.717 0.768 0.515 1 98.44 95 ALA A O 1
ATOM 767 N N . HIS A 1 96 ? -1.842 -1.424 0.717 1 98 96 HIS A N 1
ATOM 768 C CA . HIS A 1 96 ? -1.422 -1.651 -0.661 1 98 96 HIS A CA 1
ATOM 769 C C . HIS A 1 96 ? -2.395 -1.013 -1.646 1 98 96 HIS A C 1
ATOM 771 O O . HIS A 1 96 ? -1.976 -0.351 -2.598 1 98 96 HIS A O 1
ATOM 777 N N . ASN A 1 97 ? -3.648 -1.233 -1.44 1 97.25 97 ASN A N 1
ATOM 778 C CA . ASN A 1 97 ? -4.676 -0.668 -2.309 1 97.25 97 ASN A CA 1
ATOM 779 C C . ASN A 1 97 ? -4.621 0.856 -2.324 1 97.25 97 ASN A C 1
ATOM 781 O O . ASN A 1 97 ? -4.695 1.474 -3.387 1 97.25 97 ASN A O 1
ATOM 785 N N . LEU A 1 98 ? -4.547 1.402 -1.169 1 97.38 98 LEU A N 1
ATOM 786 C CA . LEU A 1 98 ? -4.5 2.857 -1.08 1 97.38 98 LEU A CA 1
ATOM 787 C C . LEU A 1 98 ? -3.203 3.396 -1.672 1 97.38 98 LEU A C 1
ATOM 789 O O . LEU A 1 98 ? -3.189 4.477 -2.268 1 97.38 98 LEU A O 1
ATOM 793 N N . GLY A 1 99 ? -2.115 2.656 -1.438 1 96.19 99 GLY A N 1
ATOM 794 C CA . GLY A 1 99 ? -0.881 2.992 -2.129 1 96.19 99 GLY A CA 1
ATOM 795 C C . GLY A 1 99 ? -1.016 2.967 -3.639 1 96.19 99 GLY A C 1
ATOM 796 O O . GLY A 1 99 ? -0.489 3.842 -4.328 1 96.19 99 GLY A O 1
ATOM 797 N N . ASN A 1 100 ? -1.719 1.958 -4.109 1 95.25 100 ASN A N 1
ATOM 798 C CA . ASN A 1 100 ? -1.965 1.822 -5.543 1 95.25 100 ASN A CA 1
ATOM 799 C C . ASN A 1 100 ? -2.703 3.035 -6.102 1 95.25 100 ASN A C 1
ATOM 801 O O . ASN A 1 100 ? -2.568 3.357 -7.281 1 95.25 100 ASN A O 1
ATOM 805 N N . ARG A 1 101 ? -3.348 3.738 -5.293 1 93.69 101 ARG A N 1
ATOM 806 C CA . ARG A 1 101 ? -4.098 4.93 -5.672 1 93.69 101 ARG A CA 1
ATOM 807 C C . ARG A 1 101 ? -3.279 6.195 -5.422 1 93.69 101 ARG A C 1
ATOM 809 O O . ARG A 1 101 ? -3.775 7.309 -5.605 1 93.69 101 ARG A O 1
ATOM 816 N N . HIS A 1 102 ? -2.125 6.043 -4.949 1 95.19 102 HIS A N 1
ATOM 817 C CA . HIS A 1 102 ? -1.188 7.117 -4.637 1 95.19 102 HIS A CA 1
ATOM 818 C C . HIS A 1 102 ? -1.732 8.023 -3.539 1 95.19 102 HIS A C 1
ATOM 820 O O . HIS A 1 102 ? -1.47 9.227 -3.535 1 95.19 102 HIS A O 1
ATOM 826 N N . MET A 1 103 ? -2.486 7.551 -2.668 1 94.31 103 MET A N 1
ATOM 827 C CA . MET A 1 103 ? -3.027 8.281 -1.524 1 94.31 103 MET A CA 1
ATOM 828 C C . MET A 1 103 ? -1.926 8.625 -0.529 1 94.31 103 MET A C 1
ATOM 830 O O . MET A 1 103 ? -1.216 7.738 -0.05 1 94.31 103 MET A O 1
ATOM 834 N N . PRO A 1 104 ? -1.797 9.938 -0.266 1 94.81 104 PRO A N 1
ATOM 835 C CA . PRO A 1 104 ? -0.845 10.234 0.806 1 94.81 104 PRO A CA 1
ATOM 836 C C . PRO A 1 104 ? -1.229 9.586 2.135 1 94.81 104 PRO A C 1
ATOM 838 O O . PRO A 1 104 ? -2.416 9.445 2.436 1 94.81 104 PRO A O 1
ATOM 841 N N . ALA A 1 105 ? -0.201 9.258 2.914 1 96.69 105 ALA A N 1
ATOM 842 C CA . ALA A 1 105 ? -0.5 8.57 4.168 1 96.69 105 ALA A CA 1
ATOM 843 C C . ALA A 1 105 ? 0.6 8.812 5.199 1 96.69 105 ALA A C 1
ATOM 845 O O . ALA A 1 105 ? 1.747 9.086 4.84 1 96.69 105 ALA A O 1
ATOM 846 N N . GLN A 1 106 ? 0.208 8.812 6.41 1 95.81 106 GLN A N 1
ATOM 847 C CA . GLN A 1 106 ? 1.094 8.742 7.566 1 95.81 106 GLN A CA 1
ATOM 848 C C . GLN A 1 106 ? 0.891 7.441 8.336 1 95.81 106 GLN A C 1
ATOM 850 O O . GLN A 1 106 ? -0.193 6.859 8.305 1 95.81 106 GLN A O 1
ATOM 855 N N . PHE A 1 107 ? 1.954 7.047 9.062 1 96.56 107 PHE A N 1
ATOM 856 C CA . PHE A 1 107 ? 1.905 5.746 9.727 1 96.56 107 PHE A CA 1
ATOM 857 C C . PHE A 1 107 ? 2.365 5.855 11.172 1 96.56 107 PHE A C 1
ATOM 859 O O . PHE A 1 107 ? 3.322 6.57 11.477 1 96.56 107 PHE A O 1
ATOM 866 N N . THR A 1 108 ? 1.628 5.215 12.031 1 95.81 108 THR A N 1
ATOM 867 C CA . THR A 1 108 ? 2.074 4.973 13.398 1 95.81 108 THR A CA 1
ATOM 868 C C . THR A 1 108 ? 2.332 3.486 13.625 1 95.81 108 THR A C 1
ATOM 870 O O . THR A 1 108 ? 2.312 2.693 12.68 1 95.81 108 THR A O 1
ATOM 873 N N . GLU A 1 109 ? 2.539 3.125 14.797 1 96.44 109 GLU A N 1
ATOM 874 C CA . GLU A 1 109 ? 2.785 1.719 15.102 1 96.44 109 GLU A CA 1
ATOM 875 C C . GLU A 1 109 ? 1.546 0.87 14.836 1 96.44 109 GLU A C 1
ATOM 877 O O . GLU A 1 109 ? 1.657 -0.308 14.492 1 96.44 109 GLU A O 1
ATOM 882 N N . THR A 1 110 ? 0.367 1.531 14.938 1 97 110 THR A N 1
ATOM 883 C CA . THR A 1 110 ? -0.83 0.697 14.906 1 97 110 THR A CA 1
ATOM 884 C C . THR A 1 110 ? -1.824 1.212 13.875 1 97 110 THR A C 1
ATOM 886 O O . THR A 1 110 ? -2.869 0.599 13.648 1 97 110 THR A O 1
ATOM 889 N N . GLN A 1 111 ? -1.426 2.387 13.281 1 97.31 111 GLN A N 1
ATOM 890 C CA . GLN A 1 111 ? -2.453 3.016 12.461 1 97.31 111 GLN A CA 1
ATOM 891 C C . GLN A 1 111 ? -1.868 3.537 11.148 1 97.31 111 GLN A C 1
ATOM 893 O O . GLN A 1 111 ? -0.679 3.855 11.078 1 97.31 111 GLN A O 1
ATOM 898 N N . MET A 1 112 ? -2.727 3.564 10.188 1 98.06 112 MET A N 1
ATOM 899 C CA . MET A 1 112 ? -2.533 4.336 8.969 1 98.06 112 MET A CA 1
ATOM 900 C C . MET A 1 112 ? -3.502 5.512 8.906 1 98.06 112 MET A C 1
ATOM 902 O O . MET A 1 112 ? -4.707 5.34 9.109 1 98.06 112 MET A O 1
ATOM 906 N N . ILE A 1 113 ? -2.986 6.688 8.656 1 97.69 113 ILE A N 1
ATOM 907 C CA . ILE A 1 113 ? -3.793 7.902 8.641 1 97.69 113 ILE A CA 1
ATOM 908 C C . ILE A 1 113 ? -3.775 8.508 7.238 1 97.69 113 ILE A C 1
ATOM 910 O O . ILE A 1 113 ? -2.707 8.719 6.656 1 97.69 113 ILE A O 1
ATOM 914 N N . VAL A 1 114 ? -4.969 8.719 6.719 1 97.38 114 VAL A N 1
ATOM 915 C CA . VAL A 1 114 ? -5.082 9.32 5.395 1 97.38 114 VAL A CA 1
ATOM 916 C C . VAL A 1 114 ? -6.074 10.484 5.438 1 97.38 114 VAL A C 1
ATOM 918 O O . VAL A 1 114 ? -6.957 10.523 6.297 1 97.38 114 VAL A O 1
ATOM 921 N N . PRO A 1 115 ? -5.902 11.523 4.477 1 96.19 115 PRO A N 1
ATOM 922 C CA . PRO A 1 115 ? -6.941 12.555 4.406 1 96.19 115 PRO A CA 1
ATOM 923 C C . PRO A 1 115 ? -8.328 11.977 4.125 1 96.19 115 PRO A C 1
ATOM 925 O O . PRO A 1 115 ? -8.453 10.969 3.428 1 96.19 115 PRO A O 1
ATOM 928 N N . TYR A 1 116 ? -9.32 12.648 4.676 1 96.81 116 TYR A N 1
ATOM 929 C CA . TYR A 1 116 ? -10.672 12.195 4.391 1 96.81 116 TYR A CA 1
ATOM 930 C C . TYR A 1 116 ? -10.977 12.281 2.898 1 96.81 116 TYR A C 1
ATOM 932 O O . TYR A 1 116 ? -10.703 13.297 2.258 1 96.81 116 TYR A O 1
ATOM 940 N N . ASP A 1 117 ? -11.477 11.25 2.422 1 96.88 117 ASP A N 1
ATOM 941 C CA . ASP A 1 117 ? -11.977 11.102 1.058 1 96.88 117 ASP A CA 1
ATOM 942 C C . ASP A 1 117 ? -13.164 10.141 1.008 1 96.88 117 ASP A C 1
ATOM 944 O O . ASP A 1 117 ? -13.062 9 1.469 1 96.88 117 ASP A O 1
ATOM 948 N N . TYR A 1 118 ? -14.18 10.633 0.401 1 97.31 118 TYR A N 1
ATOM 949 C CA . TYR A 1 118 ? -15.406 9.844 0.472 1 97.31 118 TYR A CA 1
ATOM 950 C C . TYR A 1 118 ? -15.25 8.531 -0.288 1 97.31 118 TYR A C 1
ATOM 952 O O . TYR A 1 118 ? -15.852 7.516 0.079 1 97.31 118 TYR A O 1
ATOM 960 N N . LEU A 1 119 ? -14.43 8.508 -1.326 1 97.44 119 LEU A N 1
ATOM 961 C CA . LEU A 1 119 ? -14.203 7.27 -2.061 1 97.44 119 LEU A CA 1
ATOM 962 C C . LEU A 1 119 ? -13.406 6.277 -1.219 1 97.44 119 LEU A C 1
ATOM 964 O O . LEU A 1 119 ? -13.664 5.07 -1.266 1 97.44 119 LEU A O 1
ATOM 968 N N . VAL A 1 120 ? -12.469 6.762 -0.438 1 97.88 120 VAL A N 1
ATOM 969 C CA . VAL A 1 120 ? -11.68 5.91 0.448 1 97.88 120 VAL A CA 1
ATOM 970 C C . VAL A 1 120 ? -12.578 5.348 1.551 1 97.88 120 VAL A C 1
ATOM 972 O O . VAL A 1 120 ? -12.492 4.16 1.882 1 97.88 120 VAL A O 1
ATOM 975 N N . GLU A 1 121 ? -13.406 6.207 2.086 1 98.06 121 GLU A N 1
ATOM 976 C CA . GLU A 1 121 ? -14.312 5.746 3.127 1 98.06 121 GLU A CA 1
ATOM 977 C C . GLU A 1 121 ? -15.234 4.648 2.602 1 98.06 121 GLU A C 1
ATOM 979 O O . GLU A 1 121 ? -15.484 3.656 3.291 1 98.06 121 GLU A O 1
ATOM 984 N N . GLN A 1 122 ? -15.742 4.855 1.422 1 98 122 GLN A N 1
ATOM 985 C CA . GLN A 1 122 ? -16.594 3.844 0.805 1 98 122 GLN A CA 1
ATOM 986 C C . GLN A 1 122 ? -15.844 2.523 0.637 1 98 122 GLN A C 1
ATOM 988 O O . GLN A 1 122 ? -16.391 1.456 0.928 1 98 122 GLN A O 1
ATOM 993 N N . TYR A 1 123 ? -14.695 2.6 0.198 1 97.75 123 TYR A N 1
ATOM 994 C CA . TYR A 1 123 ? -13.859 1.415 0.067 1 97.75 123 TYR A CA 1
ATOM 995 C C . TYR A 1 123 ? -13.719 0.695 1.403 1 97.75 123 TYR A C 1
ATOM 997 O O . TYR A 1 123 ? -13.867 -0.527 1.476 1 97.75 123 TYR A O 1
ATOM 1005 N N . LEU A 1 124 ? -13.352 1.427 2.42 1 98.31 124 LEU A N 1
ATOM 1006 C CA . LEU A 1 124 ? -13.172 0.849 3.748 1 98.31 124 LEU A CA 1
ATOM 1007 C C . LEU A 1 124 ? -14.453 0.191 4.234 1 98.31 124 LEU A C 1
ATOM 1009 O O . LEU A 1 124 ? -14.422 -0.894 4.82 1 98.31 124 LEU A O 1
ATOM 1013 N N . GLN A 1 125 ? -15.578 0.862 3.941 1 98.06 125 GLN A N 1
ATOM 1014 C CA . GLN A 1 125 ? -16.875 0.322 4.324 1 98.06 125 GLN A CA 1
ATOM 1015 C C . GLN A 1 125 ? -17.172 -0.978 3.58 1 98.06 125 GLN A C 1
ATOM 1017 O O . GLN A 1 125 ? -17.562 -1.974 4.191 1 98.06 125 GLN A O 1
ATOM 1022 N N . ASP A 1 126 ? -16.953 -0.977 2.312 1 97.31 126 ASP A N 1
ATOM 1023 C CA . ASP A 1 126 ? -17.234 -2.139 1.472 1 97.31 126 ASP A CA 1
ATOM 1024 C C . ASP A 1 126 ? -16.391 -3.338 1.901 1 97.31 126 ASP A C 1
ATOM 1026 O O . ASP A 1 126 ? -16.812 -4.484 1.755 1 97.31 126 ASP A O 1
ATOM 1030 N N . ASN A 1 127 ? -15.273 -3.068 2.447 1 96.62 127 ASN A N 1
ATOM 1031 C CA . ASN A 1 127 ? -14.367 -4.141 2.834 1 96.62 127 ASN A CA 1
ATOM 1032 C C . ASN A 1 127 ? -14.422 -4.41 4.336 1 96.62 127 ASN A C 1
ATOM 1034 O O . ASN A 1 127 ? -13.602 -5.16 4.867 1 96.62 127 ASN A O 1
ATOM 1038 N N . LYS A 1 128 ? -15.383 -3.719 5.023 1 97.38 128 LYS A N 1
ATOM 1039 C CA . LYS A 1 128 ? -15.625 -3.891 6.453 1 97.38 128 LYS A CA 1
ATOM 1040 C C . LYS A 1 128 ? -14.367 -3.623 7.262 1 97.38 128 LYS A C 1
ATOM 1042 O O . LYS A 1 128 ? -14.078 -4.332 8.234 1 97.38 128 LYS A O 1
ATOM 1047 N N . ALA A 1 129 ? -13.602 -2.738 6.812 1 97.81 129 ALA A N 1
ATOM 1048 C CA . ALA A 1 129 ? -12.375 -2.352 7.508 1 97.81 129 ALA A CA 1
ATOM 1049 C C . ALA A 1 129 ? -12.688 -1.544 8.766 1 97.81 129 ALA A C 1
ATOM 1051 O O . ALA A 1 129 ? -13.734 -0.907 8.852 1 97.81 129 ALA A O 1
ATOM 1052 N N . LEU A 1 130 ? -11.781 -1.597 9.711 1 98.44 130 LEU A N 1
ATOM 1053 C CA . LEU A 1 130 ? -11.875 -0.763 10.906 1 98.44 130 LEU A CA 1
ATOM 1054 C C . LEU A 1 130 ? -11.289 0.621 10.648 1 98.44 130 LEU A C 1
ATOM 1056 O O . LEU A 1 130 ? -10.133 0.744 10.25 1 98.44 130 LEU A O 1
ATOM 1060 N N . TYR A 1 131 ? -12.047 1.628 10.859 1 98.69 131 TYR A N 1
ATOM 1061 C CA . TYR A 1 131 ? -11.562 2.994 10.711 1 98.69 131 TYR A CA 1
ATOM 1062 C C . TYR A 1 131 ? -12.414 3.971 11.508 1 98.69 131 TYR A C 1
ATOM 1064 O O . TYR A 1 131 ? -13.523 3.637 11.922 1 98.69 131 TYR A O 1
ATOM 1072 N N . GLU A 1 132 ? -11.906 5.168 11.797 1 98.38 132 GLU A N 1
ATOM 1073 C CA . GLU A 1 132 ? -12.609 6.301 12.391 1 98.38 132 GLU A CA 1
ATOM 1074 C C . GLU A 1 132 ? -12.297 7.594 11.648 1 98.38 132 GLU A C 1
ATOM 1076 O O . GLU A 1 132 ? -11.156 7.836 11.266 1 98.38 132 GLU A O 1
ATOM 1081 N N . ARG A 1 133 ? -13.305 8.367 11.406 1 97.94 133 ARG A N 1
ATOM 1082 C CA . ARG A 1 133 ? -13.086 9.711 10.883 1 97.94 133 ARG A CA 1
ATOM 1083 C C . ARG A 1 133 ? -12.914 10.719 12.008 1 97.94 133 ARG A C 1
ATOM 1085 O O . ARG A 1 133 ? -13.703 10.758 12.945 1 97.94 133 ARG A O 1
ATOM 1092 N N . GLU A 1 134 ? -11.883 11.469 11.914 1 97.44 134 GLU A N 1
ATOM 1093 C CA . GLU A 1 134 ? -11.594 12.43 12.969 1 97.44 134 GLU A CA 1
ATOM 1094 C C . GLU A 1 134 ? -11 13.719 12.406 1 97.44 134 GLU A C 1
ATOM 1096 O O . GLU A 1 134 ? -10.461 13.719 11.297 1 97.44 134 GLU A O 1
ATOM 1101 N N . LYS A 1 135 ? -11.234 14.773 13.102 1 95.31 135 LYS A N 1
ATOM 1102 C CA . LYS A 1 135 ? -10.492 16.016 12.883 1 95.31 135 LYS A CA 1
ATOM 1103 C C . LYS A 1 135 ? -9.336 16.141 13.867 1 95.31 135 LYS A C 1
ATOM 1105 O O . LYS A 1 135 ? -9.555 16.25 15.078 1 95.31 135 LYS A O 1
ATOM 1110 N N . ILE A 1 136 ? -8.172 16.125 13.336 1 92.56 136 ILE A N 1
ATOM 1111 C CA . ILE A 1 136 ? -7.027 16.125 14.234 1 92.56 136 ILE A CA 1
ATOM 1112 C C . ILE A 1 136 ? -5.984 17.125 13.75 1 92.56 136 ILE A C 1
ATOM 1114 O O . ILE A 1 136 ? -6.031 17.578 12.602 1 92.56 136 ILE A O 1
ATOM 1118 N N . LYS A 1 137 ? -5.109 17.547 14.734 1 86.44 137 LYS A N 1
ATOM 1119 C CA . LYS A 1 137 ? -3.906 18.281 14.375 1 86.44 137 LYS A CA 1
ATOM 1120 C C . LYS A 1 137 ? -2.799 17.344 13.906 1 86.44 137 LYS A C 1
ATOM 1122 O O . LYS A 1 137 ? -2.365 16.469 14.648 1 86.44 137 LYS A O 1
ATOM 1127 N N . LEU A 1 138 ? -2.404 17.453 12.648 1 84.75 138 LEU A N 1
ATOM 1128 C CA . LEU A 1 138 ? -1.353 16.594 12.109 1 84.75 138 LEU A CA 1
ATOM 1129 C C . LEU A 1 138 ? 0.022 17.078 12.57 1 84.75 138 LEU A C 1
ATOM 1131 O O . LEU A 1 138 ? 0.281 18.281 12.609 1 84.75 138 LEU A O 1
ATOM 1135 N N . LYS A 1 139 ? 0.796 16.156 12.938 1 75.69 139 LYS A N 1
ATOM 1136 C CA . LYS A 1 139 ? 2.164 16.5 13.32 1 75.69 139 LYS A CA 1
ATOM 1137 C C . LYS A 1 139 ? 2.971 16.969 12.109 1 75.69 139 LYS A C 1
ATOM 1139 O O . LYS A 1 139 ? 3.844 17.828 12.234 1 75.69 139 LYS A O 1
ATOM 1144 N N . GLU A 1 140 ? 2.709 16.312 11.047 1 79.31 140 GLU A N 1
ATOM 1145 C CA . GLU A 1 140 ? 3.309 16.672 9.758 1 79.31 140 GLU A CA 1
ATOM 1146 C C . GLU A 1 140 ? 2.277 16.641 8.641 1 79.31 140 GLU A C 1
ATOM 1148 O O . GLU A 1 140 ? 1.305 15.883 8.711 1 79.31 140 GLU A O 1
ATOM 1153 N N . ALA A 1 141 ? 2.562 17.484 7.641 1 80.94 141 ALA A N 1
ATOM 1154 C CA . ALA A 1 141 ? 1.657 17.484 6.492 1 80.94 141 ALA A CA 1
ATOM 1155 C C . ALA A 1 141 ? 1.722 16.172 5.727 1 80.94 141 ALA A C 1
ATOM 1157 O O . ALA A 1 141 ? 2.746 15.484 5.746 1 80.94 141 ALA A O 1
ATOM 1158 N N . PHE A 1 142 ? 0.63 15.859 5.09 1 85.94 142 PHE A N 1
ATOM 1159 C CA . PHE A 1 142 ? 0.65 14.727 4.172 1 85.94 142 PHE A CA 1
ATOM 1160 C C . PHE A 1 142 ? 1.524 15.023 2.959 1 85.94 142 PHE A C 1
ATOM 1162 O O . PHE A 1 142 ? 1.452 16.125 2.391 1 85.94 142 PHE A O 1
ATOM 1169 N N . ARG A 1 143 ? 2.5 14.156 2.773 1 75.5 143 ARG A N 1
ATOM 1170 C CA . ARG A 1 143 ? 3.361 14.375 1.615 1 75.5 143 ARG A CA 1
ATOM 1171 C C . ARG A 1 143 ? 2.982 13.438 0.471 1 75.5 143 ARG A C 1
ATOM 1173 O O . ARG A 1 143 ? 2.623 12.281 0.699 1 75.5 143 ARG A O 1
ATOM 1180 N N . HIS A 1 144 ? 2.785 14.031 -0.798 1 65.56 144 HIS A N 1
ATOM 1181 C CA . HIS A 1 144 ? 2.562 13.188 -1.966 1 65.56 144 HIS A CA 1
ATOM 1182 C C . HIS A 1 144 ? 3.848 12.477 -2.385 1 65.56 144 HIS A C 1
ATOM 1184 O O . HIS A 1 144 ? 4.93 13.07 -2.338 1 65.56 144 HIS A O 1
ATOM 1190 N N . CYS A 1 145 ? 3.93 11.242 -2.178 1 52.19 145 CYS A N 1
ATOM 1191 C CA . CYS A 1 145 ? 5.102 10.453 -2.533 1 52.19 145 CYS A CA 1
ATOM 1192 C C . CYS A 1 145 ? 5.484 10.664 -3.992 1 52.19 145 CYS A C 1
ATOM 1194 O O . CYS A 1 145 ? 4.82 10.148 -4.895 1 52.19 145 CYS A O 1
ATOM 1196 N N . SER A 1 146 ? 5.789 11.734 -4.449 1 46.09 146 SER A N 1
ATOM 1197 C CA . SER A 1 146 ? 6.262 11.875 -5.824 1 46.09 146 SER A CA 1
ATOM 1198 C C . SER A 1 146 ? 7.395 10.898 -6.117 1 46.09 146 SER A C 1
ATOM 1200 O O . SER A 1 146 ? 7.691 10.609 -7.277 1 46.09 146 SER A O 1
ATOM 1202 N N . ASP A 1 147 ? 8.484 10.812 -5.383 1 40.22 147 ASP A N 1
ATOM 1203 C CA . ASP A 1 147 ? 9.805 10.383 -5.836 1 40.22 147 ASP A CA 1
ATOM 1204 C C . ASP A 1 147 ? 9.906 8.859 -5.875 1 40.22 147 ASP A C 1
ATOM 1206 O O . ASP A 1 147 ? 11 8.305 -5.785 1 40.22 147 ASP A O 1
ATOM 1210 N N . ALA A 1 148 ? 8.945 8.078 -5.816 1 37.94 148 ALA A N 1
ATOM 1211 C CA . ALA A 1 148 ? 9.406 6.723 -6.098 1 37.94 148 ALA A CA 1
ATOM 1212 C C . ALA A 1 148 ? 10.125 6.652 -7.441 1 37.94 148 ALA A C 1
ATOM 1214 O O . ALA A 1 148 ? 9.484 6.465 -8.484 1 37.94 148 ALA A O 1
ATOM 1215 N N . LYS A 1 149 ? 10.953 7.441 -7.828 1 31.22 149 LYS A N 1
ATOM 1216 C CA . LYS A 1 149 ? 11.828 7.105 -8.945 1 31.22 149 LYS A CA 1
ATOM 1217 C C . LYS A 1 149 ? 12.797 5.996 -8.57 1 31.22 149 LYS A C 1
ATOM 1219 O O . LYS A 1 149 ? 13.305 5.957 -7.441 1 31.22 149 LYS A O 1
ATOM 1224 N N . MET B 1 1 ? 0.792 -28.578 -35.156 1 88.44 1 MET B N 1
ATOM 1225 C CA . MET B 1 1 ? 0.855 -28.406 -33.719 1 88.44 1 MET B CA 1
ATOM 1226 C C . MET B 1 1 ? -0.444 -28.859 -33.062 1 88.44 1 MET B C 1
ATOM 1228 O O . MET B 1 1 ? -1.532 -28.547 -33.531 1 88.44 1 MET B O 1
ATOM 1232 N N . THR B 1 2 ? -0.451 -29.812 -32.125 1 94.5 2 THR B N 1
ATOM 1233 C CA . THR B 1 2 ? -1.628 -30.281 -31.422 1 94.5 2 THR B CA 1
ATOM 1234 C C . THR B 1 2 ? -2.135 -29.219 -30.453 1 94.5 2 THR B C 1
ATOM 1236 O O . THR B 1 2 ? -1.346 -28.578 -29.734 1 94.5 2 THR B O 1
ATOM 1239 N N . VAL B 1 3 ? -3.396 -29 -30.516 1 96.31 3 VAL B N 1
ATOM 1240 C CA . VAL B 1 3 ? -3.988 -28 -29.625 1 96.31 3 VAL B CA 1
ATOM 1241 C C . VAL B 1 3 ? -4.945 -28.672 -28.641 1 96.31 3 VAL B C 1
ATOM 1243 O O . VAL B 1 3 ? -5.848 -29.406 -29.062 1 96.31 3 VAL B O 1
ATOM 1246 N N . PHE B 1 4 ? -4.746 -28.469 -27.406 1 96.88 4 PHE B N 1
ATOM 1247 C CA . PHE B 1 4 ? -5.641 -29 -26.391 1 96.88 4 PHE B CA 1
ATOM 1248 C C . PHE B 1 4 ? -6.734 -28 -26.047 1 96.88 4 PHE B C 1
ATOM 1250 O O . PHE B 1 4 ? -6.449 -26.812 -25.844 1 96.88 4 PHE B O 1
ATOM 1257 N N . LYS B 1 5 ? -7.996 -28.516 -25.859 1 95.5 5 LYS B N 1
ATOM 1258 C CA . LYS B 1 5 ? -9.117 -27.609 -25.625 1 95.5 5 LYS B CA 1
ATOM 1259 C C . LYS B 1 5 ? -9.836 -27.938 -24.328 1 95.5 5 LYS B C 1
ATOM 1261 O O . LYS B 1 5 ? -10.742 -27.219 -23.906 1 95.5 5 LYS B O 1
ATOM 1266 N N . GLU B 1 6 ? -9.422 -29.125 -23.719 1 95.31 6 GLU B N 1
ATOM 1267 C CA . GLU B 1 6 ? -10.078 -29.547 -22.484 1 95.31 6 GLU B CA 1
ATOM 1268 C C . GLU B 1 6 ? -9.078 -30.203 -21.531 1 95.31 6 GLU B C 1
ATOM 1270 O O . GLU B 1 6 ? -8.047 -30.719 -21.953 1 95.31 6 GLU B O 1
ATOM 1275 N N . ILE B 1 7 ? -9.414 -30.188 -20.281 1 96 7 ILE B N 1
ATOM 1276 C CA . ILE B 1 7 ? -8.695 -30.906 -19.234 1 96 7 ILE B CA 1
ATOM 1277 C C . ILE B 1 7 ? -9.367 -32.25 -18.984 1 96 7 ILE B C 1
ATOM 1279 O O . ILE B 1 7 ? -10.578 -32.312 -18.766 1 96 7 ILE B O 1
ATOM 1283 N N . LEU B 1 8 ? -8.625 -33.281 -18.984 1 95.12 8 LEU B N 1
ATOM 1284 C CA . LEU B 1 8 ? -9.195 -34.625 -18.922 1 95.12 8 LEU B CA 1
ATOM 1285 C C . LEU B 1 8 ? -9.289 -35.125 -17.484 1 95.12 8 LEU B C 1
ATOM 1287 O O . LEU B 1 8 ? -9.977 -36.094 -17.203 1 95.12 8 LEU B O 1
ATOM 1291 N N . GLY B 1 9 ? -8.656 -34.5 -16.641 1 94.31 9 GLY B N 1
ATOM 1292 C CA . GLY B 1 9 ? -8.547 -34.875 -15.227 1 94.31 9 GLY B CA 1
ATOM 1293 C C . GLY B 1 9 ? -7.262 -34.375 -14.586 1 94.31 9 GLY B C 1
ATOM 1294 O O . GLY B 1 9 ? -6.637 -33.438 -15.086 1 94.31 9 GLY B O 1
ATOM 1295 N N . ASN B 1 10 ? -6.984 -34.969 -13.406 1 96.19 10 ASN B N 1
ATOM 1296 C CA . ASN B 1 10 ? -5.746 -34.656 -12.695 1 96.19 10 ASN B CA 1
ATOM 1297 C C . ASN B 1 10 ? -4.977 -35.938 -12.328 1 96.19 10 ASN B C 1
ATOM 1299 O O . ASN B 1 10 ? -5.578 -36.969 -12.008 1 96.19 10 ASN B O 1
ATOM 1303 N N . ILE B 1 11 ? -3.775 -35.781 -12.406 1 94.88 11 ILE B N 1
ATOM 1304 C CA . ILE B 1 11 ? -2.908 -36.938 -12.211 1 94.88 11 ILE B CA 1
ATOM 1305 C C . ILE B 1 11 ? -3.131 -37.531 -10.82 1 94.88 11 ILE B C 1
ATOM 1307 O O . ILE B 1 11 ? -2.877 -38.719 -10.594 1 94.88 11 ILE B O 1
ATOM 1311 N N . THR B 1 12 ? -3.539 -36.688 -9.93 1 92.94 12 THR B N 1
ATOM 1312 C CA . THR B 1 12 ? -3.779 -37.156 -8.57 1 92.94 12 THR B CA 1
ATOM 1313 C C . THR B 1 12 ? -4.938 -38.156 -8.539 1 92.94 12 THR B C 1
ATOM 1315 O O . THR B 1 12 ? -5.078 -38.938 -7.586 1 92.94 12 THR B O 1
ATOM 1318 N N . ASP B 1 13 ? -5.766 -38.188 -9.57 1 92 13 ASP B N 1
ATOM 1319 C CA . ASP B 1 13 ? -6.953 -39.031 -9.602 1 92 13 ASP B CA 1
ATOM 1320 C C . ASP B 1 13 ? -6.684 -40.344 -10.375 1 92 13 ASP B C 1
ATOM 1322 O O . ASP B 1 13 ? -7.578 -41.156 -10.523 1 92 13 ASP B O 1
ATOM 1326 N N . ILE B 1 14 ? -5.617 -40.438 -10.953 1 89.38 14 ILE B N 1
ATOM 1327 C CA . ILE B 1 14 ? -5.305 -41.594 -11.797 1 89.38 14 ILE B CA 1
ATOM 1328 C C . ILE B 1 14 ? -4.688 -42.688 -10.945 1 89.38 14 ILE B C 1
ATOM 1330 O O . ILE B 1 14 ? -3.764 -42.469 -10.164 1 89.38 14 ILE B O 1
ATOM 1334 N N . GLU B 1 15 ? -5.336 -43.812 -11.117 1 87.56 15 GLU B N 1
ATOM 1335 C CA . GLU B 1 15 ? -4.742 -45 -10.508 1 87.56 15 GLU B CA 1
ATOM 1336 C C . GLU B 1 15 ? -3.584 -45.531 -11.344 1 87.56 15 GLU B C 1
ATOM 1338 O O . GLU B 1 15 ? -3.615 -45.469 -12.57 1 87.56 15 GLU B O 1
ATOM 1343 N N . ASN B 1 16 ? -2.531 -45.938 -10.852 1 89.88 16 ASN B N 1
ATOM 1344 C CA . ASN B 1 16 ? -1.386 -46.562 -11.5 1 89.88 16 ASN B CA 1
ATOM 1345 C C . ASN B 1 16 ? -0.672 -45.594 -12.438 1 89.88 16 ASN B C 1
ATOM 1347 O O . ASN B 1 16 ? -0.406 -45.938 -13.602 1 89.88 16 ASN B O 1
ATOM 1351 N N . VAL B 1 17 ? -0.38 -44.438 -12.039 1 89.81 17 VAL B N 1
ATOM 1352 C CA . VAL B 1 17 ? 0.278 -43.406 -12.82 1 89.81 17 VAL B CA 1
ATOM 1353 C C . VAL B 1 17 ? 1.649 -43.906 -13.289 1 89.81 17 VAL B C 1
ATOM 1355 O O . VAL B 1 17 ? 2.121 -43.531 -14.359 1 89.81 17 VAL B O 1
ATOM 1358 N N . GLU B 1 18 ? 2.176 -44.812 -12.523 1 90.69 18 GLU B N 1
ATOM 1359 C CA . GLU B 1 18 ? 3.52 -45.312 -12.789 1 90.69 18 GLU B CA 1
ATOM 1360 C C . GLU B 1 18 ? 3.553 -46.125 -14.078 1 90.69 18 GLU B C 1
ATOM 1362 O O . GLU B 1 18 ? 4.621 -46.375 -14.641 1 90.69 18 GLU B O 1
ATOM 1367 N N . SER B 1 19 ? 2.445 -46.562 -14.516 1 93 19 SER B N 1
ATOM 1368 C CA . SER B 1 19 ? 2.371 -47.375 -15.719 1 93 19 SER B CA 1
ATOM 1369 C C . SER B 1 19 ? 2.387 -46.5 -16.969 1 93 19 SER B C 1
ATOM 1371 O O . SER B 1 19 ? 2.512 -47.031 -18.094 1 93 19 SER B O 1
ATOM 1373 N N . TYR B 1 20 ? 2.309 -45.25 -16.828 1 95.19 20 TYR B N 1
ATOM 1374 C CA . TYR B 1 20 ? 2.258 -44.344 -17.969 1 95.19 20 TYR B CA 1
ATOM 1375 C C . TYR B 1 20 ? 3.592 -43.625 -18.156 1 95.19 20 TYR B C 1
ATOM 1377 O O . TYR B 1 20 ? 4.305 -43.344 -17.188 1 95.19 20 TYR B O 1
ATOM 1385 N N . GLN B 1 21 ? 3.953 -43.406 -19.406 1 96.5 21 GLN B N 1
ATOM 1386 C CA . GLN B 1 21 ? 4.969 -42.406 -19.719 1 96.5 21 GLN B CA 1
ATOM 1387 C C . GLN B 1 21 ? 4.406 -40.969 -19.594 1 96.5 21 GLN B C 1
ATOM 1389 O O . GLN B 1 21 ? 3.443 -40.625 -20.266 1 96.5 21 GLN B O 1
ATOM 1394 N N . ILE B 1 22 ? 5.094 -40.25 -18.75 1 97.19 22 ILE B N 1
ATOM 1395 C CA . ILE B 1 22 ? 4.551 -38.938 -18.469 1 97.19 22 ILE B CA 1
ATOM 1396 C C . ILE B 1 22 ? 5.34 -37.875 -19.25 1 97.19 22 ILE B C 1
ATOM 1398 O O . ILE B 1 22 ? 6.566 -37.812 -19.156 1 97.19 22 ILE B O 1
ATOM 1402 N N . GLU B 1 23 ? 4.695 -37.062 -20.094 1 97.94 23 GLU B N 1
ATOM 1403 C CA . GLU B 1 23 ? 5.219 -35.875 -20.734 1 97.94 23 GLU B CA 1
ATOM 1404 C C . GLU B 1 23 ? 4.699 -34.625 -20.031 1 97.94 23 GLU B C 1
ATOM 1406 O O . GLU B 1 23 ? 3.49 -34.438 -19.875 1 97.94 23 GLU B O 1
ATOM 1411 N N . ASN B 1 24 ? 5.641 -33.75 -19.641 1 98.06 24 ASN B N 1
ATOM 1412 C CA . ASN B 1 24 ? 5.242 -32.562 -18.859 1 98.06 24 ASN B CA 1
ATOM 1413 C C . ASN B 1 24 ? 5.254 -31.312 -19.703 1 98.06 24 ASN B C 1
ATOM 1415 O O . ASN B 1 24 ? 6.16 -31.109 -20.516 1 98.06 24 ASN B O 1
ATOM 1419 N N . ILE B 1 25 ? 4.289 -30.562 -19.5 1 97.88 25 ILE B N 1
ATOM 1420 C CA . ILE B 1 25 ? 4.262 -29.172 -19.953 1 97.88 25 ILE B CA 1
ATOM 1421 C C . ILE B 1 25 ? 4.422 -28.234 -18.766 1 97.88 25 ILE B C 1
ATOM 1423 O O . ILE B 1 25 ? 3.537 -28.156 -17.906 1 97.88 25 ILE B O 1
ATOM 1427 N N . HIS B 1 26 ? 5.523 -27.531 -18.812 1 97.06 26 HIS B N 1
ATOM 1428 C CA . HIS B 1 26 ? 5.801 -26.625 -17.703 1 97.06 26 HIS B CA 1
ATOM 1429 C C . HIS B 1 26 ? 5.242 -25.234 -17.969 1 97.06 26 HIS B C 1
ATOM 1431 O O . HIS B 1 26 ? 5.547 -24.625 -19 1 97.06 26 HIS B O 1
ATOM 1437 N N . LEU B 1 27 ? 4.461 -24.781 -17.016 1 95.06 27 LEU B N 1
ATOM 1438 C CA . LEU B 1 27 ? 3.857 -23.453 -17.156 1 95.06 27 LEU B CA 1
ATOM 1439 C C . LEU B 1 27 ? 4.227 -22.562 -15.977 1 95.06 27 LEU B C 1
ATOM 1441 O O . LEU B 1 27 ? 4.297 -23.031 -14.836 1 95.06 27 LEU B O 1
ATOM 1445 N N . THR B 1 28 ? 4.375 -21.297 -16.297 1 91.56 28 THR B N 1
ATOM 1446 C CA . THR B 1 28 ? 4.523 -20.297 -15.25 1 91.56 28 THR B CA 1
ATOM 1447 C C . THR B 1 28 ? 3.162 -19.734 -14.844 1 91.56 28 THR B C 1
ATOM 1449 O O . THR B 1 28 ? 2.162 -19.953 -15.523 1 91.56 28 THR B O 1
ATOM 1452 N N . SER B 1 29 ? 3.252 -18.984 -13.711 1 87.62 29 SER B N 1
ATOM 1453 C CA . SER B 1 29 ? 2.041 -18.312 -13.258 1 87.62 29 SER B CA 1
ATOM 1454 C C . SER B 1 29 ? 1.525 -17.328 -14.297 1 87.62 29 SER B C 1
ATOM 1456 O O . SER B 1 29 ? 0.315 -17.141 -14.438 1 87.62 29 SER B O 1
ATOM 1458 N N . ASP B 1 30 ? 2.418 -16.734 -15.047 1 85.75 30 ASP B N 1
ATOM 1459 C CA . ASP B 1 30 ? 2.039 -15.805 -16.109 1 85.75 30 ASP B CA 1
ATOM 1460 C C . ASP B 1 30 ? 1.391 -16.547 -17.281 1 85.75 30 ASP B C 1
ATOM 1462 O O . ASP B 1 30 ? 0.444 -16.047 -17.891 1 85.75 30 ASP B O 1
ATOM 1466 N N . ASP B 1 31 ? 1.891 -17.703 -17.578 1 90.75 31 ASP B N 1
ATOM 1467 C CA . ASP B 1 31 ? 1.364 -18.5 -18.672 1 90.75 31 ASP B CA 1
ATOM 1468 C C . ASP B 1 31 ? -0.115 -18.812 -18.469 1 90.75 31 ASP B C 1
ATOM 1470 O O . ASP B 1 31 ? -0.909 -18.734 -19.406 1 90.75 31 ASP B O 1
ATOM 1474 N N . VAL B 1 32 ? -0.474 -19.156 -17.266 1 87.88 32 VAL B N 1
ATOM 1475 C CA . VAL B 1 32 ? -1.814 -19.641 -16.953 1 87.88 32 VAL B CA 1
ATOM 1476 C C . VAL B 1 32 ? -2.828 -18.516 -17.156 1 87.88 32 VAL B C 1
ATOM 1478 O O . VAL B 1 32 ? -4.031 -18.766 -17.25 1 87.88 32 VAL B O 1
ATOM 1481 N N . LEU B 1 33 ? -2.334 -17.266 -17.219 1 85.69 33 LEU B N 1
ATOM 1482 C CA . LEU B 1 33 ? -3.213 -16.125 -17.391 1 85.69 33 LEU B CA 1
ATOM 1483 C C . LEU B 1 33 ? -3.547 -15.914 -18.859 1 85.69 33 LEU B C 1
ATOM 1485 O O . LEU B 1 33 ? -4.48 -15.18 -19.203 1 85.69 33 LEU B O 1
ATOM 1489 N N . LYS B 1 34 ? -2.844 -16.594 -19.688 1 89 34 LYS B N 1
ATOM 1490 C CA . LYS B 1 34 ? -3.029 -16.422 -21.125 1 89 34 LYS B CA 1
ATOM 1491 C C . LYS B 1 34 ? -4.211 -17.234 -21.641 1 89 34 LYS B C 1
ATOM 1493 O O . LYS B 1 34 ? -4.453 -18.344 -21.156 1 89 34 LYS B O 1
ATOM 1498 N N . ARG B 1 35 ? -4.867 -16.609 -22.547 1 90.81 35 ARG B N 1
ATOM 1499 C CA . ARG B 1 35 ? -5.977 -17.312 -23.188 1 90.81 35 ARG B CA 1
ATOM 1500 C C . ARG B 1 35 ? -5.473 -18.484 -24.031 1 90.81 35 ARG B C 1
ATOM 1502 O O . ARG B 1 35 ? -6.09 -19.547 -24.047 1 90.81 35 ARG B O 1
ATOM 1509 N N . VAL B 1 36 ? -4.465 -18.234 -24.781 1 94.75 36 VAL B N 1
ATOM 1510 C CA . VAL B 1 36 ? -3.83 -19.234 -25.625 1 94.75 36 VAL B CA 1
ATOM 1511 C C . VAL B 1 36 ? -2.355 -19.375 -25.25 1 94.75 36 VAL B C 1
ATOM 1513 O O . VAL B 1 36 ? -1.647 -18.375 -25.109 1 94.75 36 VAL B O 1
ATOM 1516 N N . ILE B 1 37 ? -1.954 -20.609 -25.094 1 96.44 37 ILE B N 1
ATOM 1517 C CA . ILE B 1 37 ? -0.57 -20.875 -24.719 1 96.44 37 ILE B CA 1
ATOM 1518 C C . ILE B 1 37 ? 0.096 -21.75 -25.781 1 96.44 37 ILE B C 1
ATOM 1520 O O . ILE B 1 37 ? -0.422 -22.812 -26.141 1 96.44 37 ILE B O 1
ATOM 1524 N N . ILE B 1 38 ? 1.10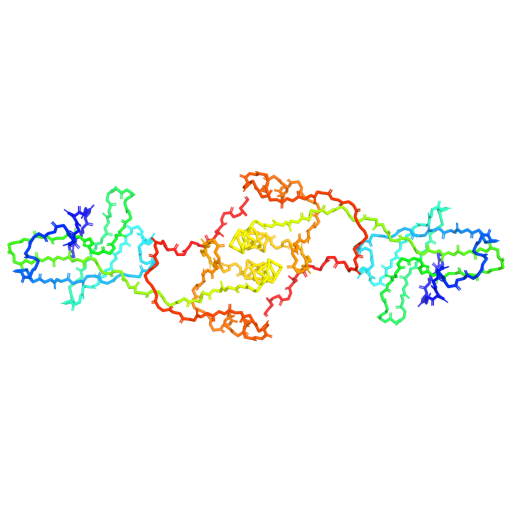4 -21.234 -26.375 1 96.88 38 ILE B N 1
ATOM 1525 C CA . ILE B 1 38 ? 1.953 -22.031 -27.25 1 96.88 38 ILE B CA 1
ATOM 1526 C C . ILE B 1 38 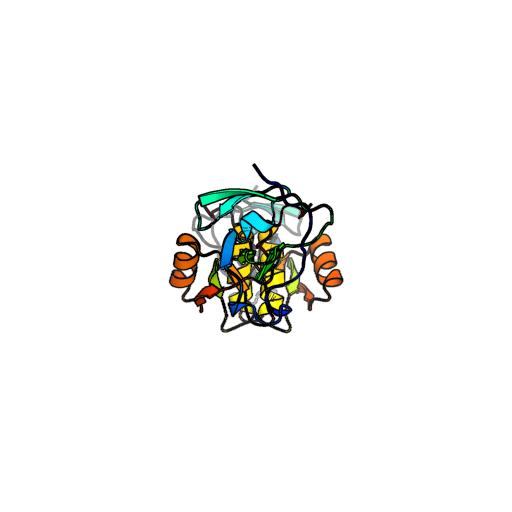? 3.258 -22.375 -26.531 1 96.88 38 ILE B C 1
ATOM 1528 O O . ILE B 1 38 ? 4.023 -21.484 -26.172 1 96.88 38 ILE B O 1
ATOM 1532 N N . ILE B 1 39 ? 3.574 -23.75 -26.391 1 97 39 ILE B N 1
ATOM 1533 C CA . ILE B 1 39 ? 4.699 -24.109 -25.531 1 97 39 ILE B CA 1
ATOM 1534 C C . ILE B 1 39 ? 5.223 -25.484 -25.938 1 97 39 ILE B C 1
ATOM 1536 O O . ILE B 1 39 ? 4.496 -26.281 -26.531 1 97 39 ILE B O 1
ATOM 1540 N N . SER B 1 40 ? 6.398 -25.672 -25.578 1 97.69 40 SER B N 1
ATOM 1541 C CA . SER B 1 40 ? 6.992 -26.984 -25.781 1 97.69 40 SER B CA 1
ATOM 1542 C C . SER B 1 40 ? 6.984 -27.812 -24.5 1 97.69 40 SER B C 1
ATOM 1544 O O . SER B 1 40 ? 7.203 -27.281 -23.422 1 97.69 40 SER B O 1
ATOM 1546 N N . SER B 1 41 ? 6.77 -29.109 -24.703 1 97.62 41 SER B N 1
ATOM 1547 C CA . SER B 1 41 ? 6.879 -30.031 -23.578 1 97.62 41 SER B CA 1
ATOM 1548 C C . SER B 1 41 ? 8.336 -30.297 -23.234 1 97.62 41 SER B C 1
ATOM 1550 O O . SER B 1 41 ? 9.25 -29.781 -23.891 1 97.62 41 SER B O 1
ATOM 1552 N N . ASP B 1 42 ? 8.531 -31.094 -22.125 1 97.25 42 ASP B N 1
ATOM 1553 C CA . ASP B 1 42 ? 9.883 -31.484 -21.719 1 97.25 42 ASP B CA 1
ATOM 1554 C C . ASP B 1 42 ? 10.477 -32.5 -22.703 1 97.25 42 ASP B C 1
ATOM 1556 O O . ASP B 1 42 ? 11.656 -32.844 -22.609 1 97.25 42 ASP B O 1
ATOM 1560 N N . GLN B 1 43 ? 9.68 -32.938 -23.688 1 96.44 43 GLN B N 1
ATOM 1561 C CA . GLN B 1 43 ? 10.172 -33.812 -24.75 1 96.44 43 GLN B CA 1
ATOM 1562 C C . GLN B 1 43 ? 10.344 -33.031 -26.062 1 96.44 43 GLN B C 1
ATOM 1564 O O . GLN B 1 43 ? 10.445 -33.656 -27.125 1 96.44 43 GLN B O 1
ATOM 1569 N N . ASN B 1 44 ? 10.141 -31.781 -25.969 1 96.31 44 ASN B N 1
ATOM 1570 C CA . ASN B 1 44 ? 10.391 -30.859 -27.062 1 96.31 44 ASN B CA 1
ATOM 1571 C C . ASN B 1 44 ? 9.305 -30.953 -28.141 1 96.31 44 ASN B C 1
ATOM 1573 O O . ASN B 1 44 ? 9.586 -30.797 -29.328 1 96.31 44 ASN B O 1
ATOM 1577 N N . VAL B 1 45 ? 8.18 -31.359 -27.734 1 96.56 45 VAL B N 1
ATOM 1578 C CA . VAL B 1 45 ? 7.027 -31.328 -28.625 1 96.56 45 VAL B CA 1
ATOM 1579 C C . VAL B 1 45 ? 6.25 -30.031 -28.422 1 96.56 45 VAL B C 1
ATOM 1581 O O . VAL B 1 45 ? 5.988 -29.625 -27.281 1 96.56 45 VAL B O 1
ATOM 1584 N N . GLU B 1 46 ? 5.887 -29.359 -29.469 1 97.62 46 GLU B N 1
ATOM 1585 C CA . GLU B 1 46 ? 5.145 -28.109 -29.391 1 97.62 46 GLU B CA 1
ATOM 1586 C C . GLU B 1 46 ? 3.643 -28.359 -29.312 1 97.62 46 GLU B C 1
ATOM 1588 O O . GLU B 1 46 ? 3.1 -29.141 -30.078 1 97.62 46 GLU B O 1
ATOM 1593 N N . TYR B 1 47 ? 3.014 -27.688 -28.359 1 97.75 47 TYR B N 1
ATOM 1594 C CA . TYR B 1 47 ? 1.569 -27.797 -28.188 1 97.75 47 TYR B CA 1
ATOM 1595 C C . TYR B 1 47 ? 0.926 -26.406 -28.125 1 97.75 47 TYR B C 1
ATOM 1597 O O . TYR B 1 47 ? 1.584 -25.422 -27.781 1 97.75 47 TYR B O 1
ATOM 1605 N N . GLY B 1 48 ? -0.264 -26.359 -28.484 1 97.25 48 GLY B N 1
ATOM 1606 C CA . GLY B 1 48 ? -1.159 -25.266 -28.156 1 97.25 48 GLY B CA 1
ATOM 1607 C C . GLY B 1 48 ? -2.184 -25.625 -27.094 1 97.25 48 GLY B C 1
ATOM 1608 O O . GLY B 1 48 ? -2.654 -26.766 -27.047 1 97.25 48 GLY B O 1
ATOM 1609 N N . ILE B 1 49 ? -2.49 -24.719 -26.266 1 96.75 49 ILE B N 1
ATOM 1610 C CA . ILE B 1 49 ? -3.527 -24.906 -25.25 1 96.75 49 ILE B CA 1
ATOM 1611 C C . ILE B 1 49 ? -4.535 -23.75 -25.328 1 96.75 49 ILE B C 1
ATOM 1613 O O . ILE B 1 49 ? -4.172 -22.594 -25.141 1 96.75 49 ILE B O 1
ATOM 1617 N N . ARG B 1 50 ? -5.738 -24.062 -25.641 1 95.69 50 ARG B N 1
ATOM 1618 C CA . ARG B 1 50 ? -6.855 -23.125 -25.688 1 95.69 50 ARG B CA 1
ATOM 1619 C C . ARG B 1 50 ? -8.117 -23.75 -25.094 1 95.69 50 ARG B C 1
ATOM 1621 O O . ARG B 1 50 ? -8.859 -24.438 -25.781 1 95.69 50 ARG B O 1
ATOM 1628 N N . LEU B 1 51 ? -8.336 -23.391 -23.828 1 92.88 51 LEU B N 1
ATOM 1629 C CA . LEU B 1 51 ? -9.422 -24.047 -23.125 1 92.88 51 LEU B CA 1
ATOM 1630 C C . LEU B 1 51 ? -10.766 -23.438 -23.484 1 92.88 51 LEU B C 1
ATOM 1632 O O . LEU B 1 51 ? -10.875 -22.219 -23.641 1 92.88 51 LEU B O 1
ATOM 1636 N N . GLU B 1 52 ? -11.758 -24.281 -23.625 1 86.81 52 GLU B N 1
ATOM 1637 C CA . GLU B 1 52 ? -13.102 -23.859 -24.016 1 86.81 52 GLU B CA 1
ATOM 1638 C C . GLU B 1 52 ? -13.867 -23.281 -22.828 1 86.81 52 GLU B C 1
ATOM 1640 O O . GLU B 1 52 ? -14.742 -22.438 -23 1 86.81 52 GLU B O 1
ATOM 1645 N N . GLU B 1 53 ? -13.617 -23.828 -21.672 1 80.5 53 GLU B N 1
ATOM 1646 C CA . GLU B 1 53 ? -14.25 -23.312 -20.469 1 80.5 53 GLU B CA 1
ATOM 1647 C C . GLU B 1 53 ? -13.312 -22.391 -19.703 1 80.5 53 GLU B C 1
ATOM 1649 O O . GLU B 1 53 ? -12.102 -22.406 -19.906 1 80.5 53 GLU B O 1
ATOM 1654 N N . ASP B 1 54 ? -13.969 -21.422 -19.094 1 76.81 54 ASP B N 1
ATOM 1655 C CA . ASP B 1 54 ? -13.18 -20.516 -18.266 1 76.81 54 ASP B CA 1
ATOM 1656 C C . ASP B 1 54 ? -12.602 -21.25 -17.062 1 76.81 54 ASP B C 1
ATOM 1658 O O . ASP B 1 54 ? -12.922 -20.922 -15.914 1 76.81 54 ASP B O 1
ATOM 1662 N N . LYS B 1 55 ? -11.93 -22.312 -17.406 1 78.12 55 LYS B N 1
ATOM 1663 C CA . LYS B 1 55 ? -11.281 -23.047 -16.312 1 78.12 55 LYS B CA 1
ATOM 1664 C C . LYS B 1 55 ? -9.82 -22.625 -16.188 1 78.12 55 LYS B C 1
ATOM 1666 O O . LYS B 1 55 ? -9.148 -22.344 -17.172 1 78.12 55 LYS B O 1
ATOM 1671 N N . LYS B 1 56 ? -9.367 -22.641 -14.953 1 82.19 56 LYS B N 1
ATOM 1672 C CA . LYS B 1 56 ? -7.969 -22.344 -14.664 1 82.19 56 LYS B CA 1
ATOM 1673 C C . LYS B 1 56 ? -7.133 -23.625 -14.617 1 82.19 56 LYS B C 1
ATOM 1675 O O . LYS B 1 56 ? -7.559 -24.641 -14.047 1 82.19 56 LYS B O 1
ATOM 1680 N N . LEU B 1 57 ? -6.109 -23.609 -15.336 1 90.19 57 LEU B N 1
ATOM 1681 C CA . LEU B 1 57 ? -5.184 -24.75 -15.336 1 90.19 57 LEU B CA 1
ATOM 1682 C C . LEU B 1 57 ? -4.555 -24.938 -13.953 1 90.19 57 LEU B C 1
ATOM 1684 O O . LEU B 1 57 ? -4.152 -23.953 -13.312 1 90.19 57 LEU B O 1
ATOM 1688 N N . ARG B 1 58 ? -4.543 -26.203 -13.578 1 89.56 58 ARG B N 1
ATOM 1689 C CA . ARG B 1 58 ? -3.928 -26.547 -12.297 1 89.56 58 ARG B CA 1
ATOM 1690 C C . ARG B 1 58 ? -2.746 -27.484 -12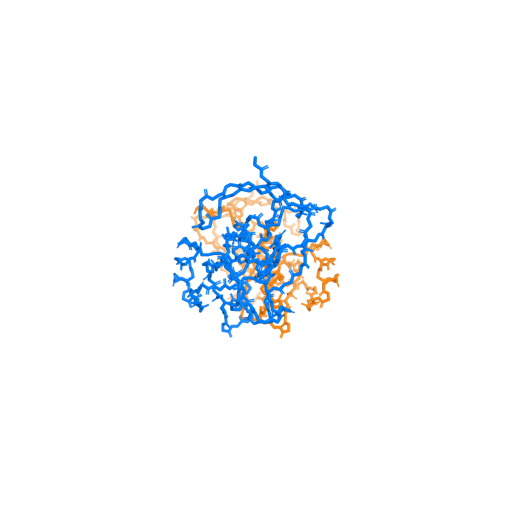.492 1 89.56 58 ARG B C 1
ATOM 1692 O O . ARG B 1 58 ? -2.643 -28.156 -13.531 1 89.56 58 ARG B O 1
ATOM 1699 N N . ASP B 1 59 ? -1.949 -27.422 -11.461 1 93.12 59 ASP B N 1
ATOM 1700 C CA . ASP B 1 59 ? -0.856 -28.391 -11.461 1 93.12 59 ASP B CA 1
ATOM 1701 C C . ASP B 1 59 ? -1.389 -29.812 -11.523 1 93.12 59 ASP B C 1
ATOM 1703 O O . ASP B 1 59 ? -2.32 -30.172 -10.797 1 93.12 59 ASP B O 1
ATOM 1707 N N . GLY B 1 60 ? -0.839 -30.609 -12.367 1 94.38 60 GLY B N 1
ATOM 1708 C CA . GLY B 1 60 ? -1.214 -32 -12.461 1 94.38 60 GLY B CA 1
ATOM 1709 C C . GLY B 1 60 ? -2.336 -32.25 -13.453 1 94.38 60 GLY B C 1
ATOM 1710 O O . GLY B 1 60 ? -2.674 -33.406 -13.734 1 94.38 60 GLY B O 1
ATOM 1711 N N . ASP B 1 61 ? -2.857 -31.25 -14 1 95.31 61 ASP B N 1
ATOM 1712 C CA . ASP B 1 61 ? -3.928 -31.422 -14.977 1 95.31 61 ASP B CA 1
ATOM 1713 C C . ASP B 1 61 ? -3.447 -32.25 -16.172 1 95.31 61 ASP B C 1
ATOM 1715 O O . ASP B 1 61 ? -2.332 -32.031 -16.656 1 95.31 61 ASP B O 1
ATOM 1719 N N . ILE B 1 62 ? -4.355 -33.156 -16.625 1 97.19 62 ILE B N 1
ATOM 1720 C CA . ILE B 1 62 ? -4.047 -34 -17.766 1 97.19 62 ILE B CA 1
ATOM 1721 C C . ILE B 1 62 ? -4.703 -33.438 -19.031 1 97.19 62 ILE B C 1
ATOM 1723 O O . ILE B 1 62 ? -5.922 -33.25 -19.062 1 97.19 62 ILE B O 1
ATOM 1727 N N . LEU B 1 63 ? -3.867 -33.219 -20.031 1 97.19 63 LEU B N 1
ATOM 1728 C CA . LEU B 1 63 ? -4.371 -32.656 -21.281 1 97.19 63 LEU B CA 1
ATOM 1729 C C . LEU B 1 63 ? -4.551 -33.75 -22.328 1 97.19 63 LEU B C 1
ATOM 1731 O O . LEU B 1 63 ? -5.301 -33.594 -23.297 1 97.19 63 LEU B O 1
ATOM 1735 N N . TYR B 1 64 ? -3.818 -34.812 -22.234 1 97.06 64 TYR B N 1
ATOM 1736 C CA . TYR B 1 64 ? -3.852 -35.938 -23.156 1 97.06 64 TYR B CA 1
ATOM 1737 C C . TYR B 1 64 ? -3.574 -37.25 -22.438 1 97.06 64 TYR B C 1
ATOM 1739 O O . TYR B 1 64 ? -2.74 -37.312 -21.531 1 97.06 64 TYR B O 1
ATOM 1747 N N . LYS B 1 65 ? -4.32 -38.188 -22.781 1 95.94 65 LYS B N 1
ATOM 1748 C CA . LYS B 1 65 ? -4.152 -39.5 -22.203 1 95.94 65 LYS B CA 1
ATOM 1749 C C . LYS B 1 65 ? -4.41 -40.594 -23.25 1 95.94 65 LYS B C 1
ATOM 1751 O O . LYS B 1 65 ? -5.422 -40.562 -23.953 1 95.94 65 LYS B O 1
ATOM 1756 N N . ASP B 1 66 ? -3.516 -41.562 -23.391 1 94.19 66 ASP B N 1
ATOM 1757 C CA . ASP B 1 66 ? -3.768 -42.812 -24.062 1 94.19 66 ASP B CA 1
ATOM 1758 C C . ASP B 1 66 ? -3.285 -44 -23.234 1 94.19 66 ASP B C 1
ATOM 1760 O O . ASP B 1 66 ? -3.199 -43.906 -22 1 94.19 66 ASP B O 1
ATOM 1764 N N . ASP B 1 67 ? -3.09 -45.219 -23.828 1 92.5 67 ASP B N 1
ATOM 1765 C CA . ASP B 1 67 ? -2.811 -46.438 -23.062 1 92.5 67 ASP B CA 1
ATOM 1766 C C . ASP B 1 67 ? -1.413 -46.375 -22.453 1 92.5 67 ASP B C 1
ATOM 1768 O O . ASP B 1 67 ? -1.132 -47.094 -21.484 1 92.5 67 ASP B O 1
ATOM 1772 N N . TYR B 1 68 ? -0.555 -45.469 -22.953 1 93.69 68 TYR B N 1
ATOM 1773 C CA . TYR B 1 68 ? 0.842 -45.531 -22.547 1 93.69 68 TYR B CA 1
ATOM 1774 C C . TYR B 1 68 ? 1.359 -44.188 -22.109 1 93.69 68 TYR B C 1
ATOM 1776 O O . TYR B 1 68 ? 2.393 -44.094 -21.438 1 93.69 68 TYR B O 1
ATOM 1784 N N . LYS B 1 69 ? 0.616 -43.094 -22.531 1 95.75 69 LYS B N 1
ATOM 1785 C CA . LYS B 1 69 ? 1.222 -41.781 -22.359 1 95.75 69 LYS B CA 1
ATOM 1786 C C . LYS B 1 69 ? 0.231 -40.781 -21.75 1 95.75 69 LYS B C 1
ATOM 1788 O O . LYS B 1 69 ? -0.964 -40.844 -22.047 1 95.75 69 LYS B O 1
ATOM 1793 N N . LEU B 1 70 ? 0.732 -39.969 -20.891 1 97.5 70 LEU B N 1
ATOM 1794 C CA . LEU B 1 70 ? 0.014 -38.812 -20.359 1 97.5 70 LEU B CA 1
ATOM 1795 C C . LEU B 1 70 ? 0.747 -37.5 -20.688 1 97.5 70 LEU B C 1
ATOM 1797 O O . LEU B 1 70 ? 1.978 -37.438 -20.609 1 97.5 70 LEU B O 1
ATOM 1801 N N . VAL B 1 71 ? 0.028 -36.5 -21.062 1 98.06 71 VAL B N 1
ATOM 1802 C CA . VAL B 1 71 ? 0.546 -35.156 -21.109 1 98.06 71 VAL B CA 1
ATOM 1803 C C . VAL B 1 71 ? -0.03 -34.344 -19.953 1 98.06 71 VAL B C 1
ATOM 1805 O O . VAL B 1 71 ? -1.246 -34.156 -19.859 1 98.06 71 VAL B O 1
ATOM 1808 N N . VAL B 1 72 ? 0.908 -33.906 -19.109 1 97.81 72 VAL B N 1
ATOM 1809 C CA . VAL B 1 72 ? 0.493 -33.375 -17.812 1 97.81 72 VAL B CA 1
ATOM 1810 C C . VAL B 1 72 ? 1.008 -31.938 -17.672 1 97.81 72 VAL B C 1
ATOM 1812 O O . VAL B 1 72 ? 2.133 -31.625 -18.062 1 97.81 72 VAL B O 1
ATOM 1815 N N . ILE B 1 73 ? 0.186 -31.094 -17.062 1 96.75 73 ILE B N 1
ATOM 1816 C CA . ILE B 1 73 ? 0.582 -29.734 -16.734 1 96.75 73 ILE B CA 1
ATOM 1817 C C . ILE B 1 73 ? 1.397 -29.719 -15.445 1 96.75 73 ILE B C 1
ATOM 1819 O O . ILE B 1 73 ? 1.006 -30.344 -14.453 1 96.75 73 ILE B O 1
ATOM 1823 N N . ARG B 1 74 ? 2.547 -29.062 -15.484 1 95.25 74 ARG B N 1
ATOM 1824 C CA . ARG B 1 74 ? 3.35 -28.781 -14.297 1 95.25 74 ARG B CA 1
ATOM 1825 C C . ARG B 1 74 ? 3.521 -27.281 -14.094 1 95.25 74 ARG B C 1
ATOM 1827 O O . ARG B 1 74 ? 4.195 -26.625 -14.891 1 95.25 74 ARG B O 1
ATOM 1834 N N . LEU B 1 75 ? 2.926 -26.844 -13.031 1 92.62 75 LEU B N 1
ATOM 1835 C CA . LEU B 1 75 ? 3.105 -25.422 -12.742 1 92.62 75 LEU B CA 1
ATOM 1836 C C . LEU B 1 75 ? 4.465 -25.172 -12.094 1 92.62 75 LEU B C 1
ATOM 1838 O O . LEU B 1 75 ? 4.836 -25.844 -11.133 1 92.62 75 LEU B O 1
ATOM 1842 N N . GLU B 1 76 ? 5.152 -24.234 -12.656 1 92.56 76 GLU B N 1
ATOM 1843 C CA . GLU B 1 76 ? 6.457 -23.875 -12.117 1 92.56 76 GLU B CA 1
ATOM 1844 C C . GLU B 1 76 ? 6.316 -23.094 -10.812 1 92.56 76 GLU B C 1
ATOM 1846 O O . GLU B 1 76 ? 5.332 -22.391 -10.602 1 92.56 76 GLU B O 1
ATOM 1851 N N . LEU B 1 77 ? 7.363 -23.344 -10 1 93.31 77 LEU B N 1
ATOM 1852 C CA . LEU B 1 77 ? 7.414 -22.594 -8.758 1 93.31 77 LEU B CA 1
ATOM 1853 C C . LEU B 1 77 ? 7.707 -21.125 -9.023 1 93.31 77 LEU B C 1
ATOM 1855 O O . LEU B 1 77 ? 8.492 -20.797 -9.922 1 93.31 77 LEU B O 1
ATOM 1859 N N . SER B 1 78 ? 7.082 -20.266 -8.273 1 92.94 78 SER B N 1
ATOM 1860 C CA . SER B 1 78 ? 7.332 -18.844 -8.375 1 92.94 78 SER B CA 1
ATOM 1861 C C . SER B 1 78 ? 8.328 -18.375 -7.316 1 92.94 78 SER B C 1
ATOM 1863 O O . SER B 1 78 ? 8.227 -18.766 -6.152 1 92.94 78 SER B O 1
ATOM 1865 N N . ASP B 1 79 ? 9.312 -17.609 -7.812 1 96.12 79 ASP B N 1
ATOM 1866 C CA . ASP B 1 79 ? 10.227 -16.938 -6.895 1 96.12 79 ASP B CA 1
ATOM 1867 C C . ASP B 1 79 ? 9.57 -15.703 -6.266 1 96.12 79 ASP B C 1
ATOM 1869 O O . ASP B 1 79 ? 9.18 -14.773 -6.973 1 96.12 79 ASP B O 1
ATOM 1873 N N . VAL B 1 80 ? 9.414 -15.781 -4.855 1 97.56 80 VAL B N 1
ATOM 1874 C CA . VAL B 1 80 ? 8.609 -14.727 -4.246 1 97.56 80 VAL B CA 1
ATOM 1875 C C . VAL B 1 80 ? 9.305 -14.219 -2.984 1 97.56 80 VAL B C 1
ATOM 1877 O O . VAL B 1 80 ? 10.211 -14.867 -2.459 1 97.56 80 VAL B O 1
ATOM 1880 N N . LEU B 1 81 ? 8.945 -12.984 -2.562 1 98.44 81 LEU B N 1
ATOM 1881 C CA . LEU B 1 81 ? 9.227 -12.445 -1.235 1 98.44 81 LEU B CA 1
ATOM 1882 C C . LEU B 1 81 ? 7.996 -12.539 -0.34 1 98.44 81 LEU B C 1
ATOM 1884 O O . LEU B 1 81 ? 6.922 -12.047 -0.698 1 98.44 81 LEU B O 1
ATOM 1888 N N . ILE B 1 82 ? 8.172 -13.234 0.733 1 98.38 82 ILE B N 1
ATOM 1889 C CA . ILE B 1 82 ? 7.129 -13.312 1.75 1 98.38 82 ILE B CA 1
ATOM 1890 C C . ILE B 1 82 ? 7.406 -12.297 2.852 1 98.38 82 ILE B C 1
ATOM 1892 O O . ILE B 1 82 ? 8.352 -12.445 3.625 1 98.38 82 ILE B O 1
ATOM 1896 N N . ILE B 1 83 ? 6.566 -11.305 2.922 1 98.69 83 ILE B N 1
ATOM 1897 C CA . ILE B 1 83 ? 6.789 -10.188 3.826 1 98.69 83 ILE B CA 1
ATOM 1898 C C . ILE B 1 83 ? 5.879 -10.312 5.047 1 98.69 83 ILE B C 1
ATOM 1900 O O . ILE B 1 83 ? 4.68 -10.555 4.91 1 98.69 83 ILE B O 1
ATOM 1904 N N . THR B 1 84 ? 6.453 -10.18 6.148 1 98.06 84 THR B N 1
ATOM 1905 C CA . THR B 1 84 ? 5.746 -10.078 7.418 1 98.06 84 THR B CA 1
ATOM 1906 C C . THR B 1 84 ? 6.121 -8.781 8.141 1 98.06 84 THR B C 1
ATOM 1908 O O . THR B 1 84 ? 6.859 -7.957 7.598 1 98.06 84 THR B O 1
ATOM 1911 N N . ALA B 1 85 ? 5.461 -8.453 9.25 1 97.69 85 ALA B N 1
ATOM 1912 C CA . ALA B 1 85 ? 5.758 -7.227 9.984 1 97.69 85 ALA B CA 1
ATOM 1913 C C . ALA B 1 85 ? 5.586 -7.434 11.484 1 97.69 85 ALA B C 1
ATOM 1915 O O . ALA B 1 85 ? 4.816 -8.297 11.914 1 97.69 85 ALA B O 1
ATOM 1916 N N . ARG B 1 86 ? 6.336 -6.582 12.188 1 97.25 86 ARG B N 1
ATOM 1917 C CA . ARG B 1 86 ? 6.281 -6.645 13.641 1 97.25 86 ARG B CA 1
ATOM 1918 C C . ARG B 1 86 ? 5.02 -5.977 14.172 1 97.25 86 ARG B C 1
ATOM 1920 O O . ARG B 1 86 ? 4.531 -6.328 15.25 1 97.25 86 ARG B O 1
ATOM 1927 N N . THR B 1 87 ? 4.488 -4.992 13.422 1 97.44 87 THR B N 1
ATOM 1928 C CA . THR B 1 87 ? 3.305 -4.242 13.82 1 97.44 87 THR B CA 1
ATOM 1929 C C . THR B 1 87 ? 2.402 -3.973 12.617 1 97.44 87 THR B C 1
ATOM 1931 O O . THR B 1 87 ? 2.85 -4.051 11.477 1 97.44 87 THR B O 1
ATOM 1934 N N . ILE B 1 88 ? 1.179 -3.629 12.953 1 97.69 88 ILE B N 1
ATOM 1935 C CA . ILE B 1 88 ? 0.201 -3.258 11.93 1 97.69 88 ILE B CA 1
ATOM 1936 C C . ILE B 1 88 ? 0.697 -2.039 11.156 1 97.69 88 ILE B C 1
ATOM 1938 O O . ILE B 1 88 ? 0.607 -1.996 9.93 1 97.69 88 ILE B O 1
ATOM 1942 N N . GLY B 1 89 ? 1.27 -1.154 11.859 1 97.69 89 GLY B N 1
ATOM 1943 C CA . GLY B 1 89 ? 1.777 0.057 11.234 1 97.69 89 GLY B CA 1
ATOM 1944 C C . GLY B 1 89 ? 2.957 -0.194 10.312 1 97.69 89 GLY B C 1
ATOM 1945 O O . GLY B 1 89 ? 3.066 0.425 9.25 1 97.69 89 GLY B O 1
ATOM 1946 N N . GLU B 1 90 ? 3.812 -1.046 10.758 1 97.62 90 GLU B N 1
ATOM 1947 C CA . GLU B 1 90 ? 4.945 -1.4 9.914 1 97.62 90 GLU B CA 1
ATOM 1948 C C . GLU B 1 90 ? 4.477 -1.994 8.586 1 97.62 90 GLU B C 1
ATOM 1950 O O . GLU B 1 90 ? 4.988 -1.635 7.523 1 97.62 90 GLU B O 1
ATOM 1955 N N . MET B 1 91 ? 3.508 -2.844 8.656 1 98.56 91 MET B N 1
ATOM 1956 C CA . MET B 1 91 ? 2.969 -3.416 7.43 1 98.56 91 MET B CA 1
ATOM 1957 C C . MET B 1 91 ? 2.281 -2.346 6.586 1 98.56 91 MET B C 1
ATOM 1959 O O . MET B 1 91 ? 2.4 -2.346 5.359 1 98.56 91 MET B O 1
ATOM 1963 N N . ALA B 1 92 ? 1.603 -1.487 7.234 1 98.44 92 ALA B N 1
ATOM 1964 C CA . ALA B 1 92 ? 0.935 -0.406 6.516 1 98.44 92 ALA B CA 1
ATOM 1965 C C . ALA B 1 92 ? 1.925 0.37 5.648 1 98.44 92 ALA B C 1
ATOM 1967 O O . ALA B 1 92 ? 1.654 0.642 4.477 1 98.44 92 ALA B O 1
ATOM 1968 N N . GLN B 1 93 ? 3.01 0.665 6.23 1 97.88 93 GLN B N 1
ATOM 1969 C CA . GLN B 1 93 ? 4.031 1.44 5.531 1 97.88 93 GLN B CA 1
ATOM 1970 C C . GLN B 1 93 ? 4.605 0.658 4.355 1 97.88 93 GLN B C 1
ATOM 1972 O O . GLN B 1 93 ? 4.723 1.188 3.25 1 97.88 93 GLN B O 1
ATOM 1977 N N . ILE B 1 94 ? 4.926 -0.551 4.605 1 98.25 94 ILE B N 1
ATOM 1978 C CA . ILE B 1 94 ? 5.547 -1.39 3.584 1 98.25 94 ILE B CA 1
ATOM 1979 C C . ILE B 1 94 ? 4.566 -1.611 2.434 1 98.25 94 ILE B C 1
ATOM 1981 O O . ILE B 1 94 ? 4.906 -1.4 1.269 1 98.25 94 ILE B O 1
ATOM 1985 N N . ALA B 1 95 ? 3.373 -2.041 2.762 1 98.44 95 ALA B N 1
ATOM 1986 C CA . ALA B 1 95 ? 2.361 -2.352 1.756 1 98.44 95 ALA B CA 1
ATOM 1987 C C . ALA B 1 95 ? 1.979 -1.108 0.958 1 98.44 95 ALA B C 1
ATOM 1989 O O . ALA B 1 95 ? 1.8 -1.176 -0.26 1 98.44 95 ALA B O 1
ATOM 1990 N N . HIS B 1 96 ? 1.821 -0.015 1.615 1 98 96 HIS B N 1
ATOM 1991 C CA . HIS B 1 96 ? 1.512 1.241 0.94 1 98 96 HIS B CA 1
ATOM 1992 C C . HIS B 1 96 ? 2.59 1.602 -0.075 1 98 96 HIS B C 1
ATOM 1994 O O . HIS B 1 96 ? 2.281 1.986 -1.205 1 98 96 HIS B O 1
ATOM 2000 N N . ASN B 1 97 ? 3.814 1.514 0.324 1 97.25 97 ASN B N 1
ATOM 2001 C CA . ASN B 1 97 ? 4.938 1.819 -0.558 1 97.25 97 ASN B CA 1
ATOM 2002 C C . ASN B 1 97 ? 4.945 0.917 -1.789 1 97.25 97 ASN B C 1
ATOM 2004 O O . ASN B 1 97 ? 5.133 1.392 -2.91 1 97.25 97 ASN B O 1
ATOM 2008 N N . LEU B 1 98 ? 4.785 -0.336 -1.544 1 97.38 98 LEU B N 1
ATOM 2009 C CA . LEU B 1 98 ? 4.789 -1.281 -2.656 1 97.38 98 LEU B CA 1
ATOM 2010 C C . LEU B 1 98 ? 3.568 -1.077 -3.547 1 97.38 98 LEU B C 1
ATOM 2012 O O . LEU B 1 98 ? 3.646 -1.256 -4.766 1 97.38 98 LEU B O 1
ATOM 2016 N N . GLY B 1 99 ? 2.443 -0.761 -2.902 1 96.25 99 GLY B N 1
ATOM 2017 C CA . GLY B 1 99 ? 1.287 -0.358 -3.688 1 96.25 99 GLY B CA 1
ATOM 2018 C C . GLY B 1 99 ? 1.55 0.855 -4.559 1 96.25 99 GLY B C 1
ATOM 2019 O O . GLY B 1 99 ? 1.121 0.9 -5.715 1 96.25 99 GLY B O 1
ATOM 2020 N N . ASN B 1 100 ? 2.256 1.805 -3.986 1 95.31 100 ASN B N 1
ATOM 2021 C CA . ASN B 1 100 ? 2.619 3.016 -4.715 1 95.31 100 ASN B CA 1
ATOM 2022 C C . ASN B 1 100 ? 3.455 2.695 -5.953 1 95.31 100 ASN B C 1
ATOM 2024 O O . ASN B 1 100 ? 3.436 3.445 -6.93 1 95.31 100 ASN B O 1
ATOM 2028 N N . ARG B 1 101 ? 4.059 1.6 -5.973 1 93.69 101 ARG B N 1
ATOM 2029 C CA . ARG B 1 101 ? 4.887 1.148 -7.086 1 93.69 101 ARG B CA 1
ATOM 2030 C C . ARG B 1 101 ? 4.105 0.22 -8.008 1 93.69 101 ARG B C 1
ATOM 2032 O O . ARG B 1 101 ? 4.664 -0.326 -8.969 1 93.69 101 ARG B O 1
ATOM 2039 N N . HIS B 1 102 ? 2.896 -0.019 -7.699 1 95.19 102 HIS B N 1
ATOM 2040 C CA . HIS B 1 102 ? 1.982 -0.876 -8.445 1 95.19 102 HIS B CA 1
ATOM 2041 C C . HIS B 1 102 ? 2.473 -2.32 -8.461 1 95.19 102 HIS B C 1
ATOM 2043 O O . HIS B 1 102 ? 2.264 -3.037 -9.445 1 95.19 102 HIS B O 1
ATOM 2049 N N . MET B 1 103 ? 3.148 -2.756 -7.512 1 94.38 103 MET B N 1
ATOM 2050 C CA . MET B 1 103 ? 3.625 -4.129 -7.359 1 94.38 103 MET B CA 1
ATOM 2051 C C . MET B 1 103 ? 2.459 -5.086 -7.133 1 94.38 103 MET B C 1
ATOM 2053 O O . MET B 1 103 ? 1.683 -4.914 -6.195 1 94.38 103 MET B O 1
ATOM 2057 N N . PRO B 1 104 ? 2.346 -6.082 -8.039 1 94.81 104 PRO B N 1
ATOM 2058 C CA . PRO B 1 104 ? 1.319 -7.074 -7.715 1 94.81 104 PRO B CA 1
ATOM 2059 C C . PRO B 1 104 ? 1.557 -7.758 -6.371 1 94.81 104 PRO B C 1
ATOM 2061 O O . PRO B 1 104 ? 2.707 -7.965 -5.977 1 94.81 104 PRO B O 1
ATOM 2064 N N . ALA B 1 105 ? 0.457 -8.125 -5.73 1 96.69 105 ALA B N 1
ATOM 2065 C CA . ALA B 1 105 ? 0.615 -8.727 -4.41 1 96.69 105 ALA B CA 1
ATOM 2066 C C . ALA B 1 105 ? -0.558 -9.641 -4.078 1 96.69 105 ALA B C 1
ATOM 2068 O O . ALA B 1 105 ? -1.658 -9.469 -4.609 1 96.69 105 ALA B O 1
ATOM 2069 N N . GLN B 1 106 ? -0.272 -10.633 -3.324 1 95.94 106 GLN B N 1
ATOM 2070 C CA . GLN B 1 106 ? -1.257 -11.477 -2.656 1 95.94 106 GLN B CA 1
ATOM 2071 C C . GLN B 1 106 ? -1.179 -11.312 -1.14 1 95.94 106 GLN B C 1
ATOM 2073 O O . GLN B 1 106 ? -0.12 -10.992 -0.599 1 95.94 106 GLN B O 1
ATOM 2078 N N . PHE B 1 107 ? -2.312 -11.609 -0.493 1 96.5 107 PHE B N 1
ATOM 2079 C CA . PHE B 1 107 ? -2.377 -11.359 0.941 1 96.5 107 PHE B CA 1
ATOM 2080 C C . PHE B 1 107 ? -2.953 -12.562 1.679 1 96.5 107 PHE B C 1
ATOM 2082 O O . PHE B 1 107 ? -3.896 -13.195 1.202 1 96.5 107 PHE B O 1
ATOM 2089 N N . THR B 1 108 ? -2.324 -12.891 2.758 1 95.81 108 THR B N 1
ATOM 2090 C CA . THR B 1 108 ? -2.893 -13.812 3.729 1 95.81 108 THR B CA 1
ATOM 2091 C C . THR B 1 108 ? -3.23 -13.094 5.031 1 95.81 108 THR B C 1
ATOM 2093 O O . THR B 1 108 ? -3.162 -11.867 5.102 1 95.81 108 THR B O 1
ATOM 2096 N N . GLU B 1 109 ? -3.559 -13.797 6 1 96.44 109 GLU B N 1
ATOM 2097 C CA . GLU B 1 109 ? -3.889 -13.188 7.285 1 96.44 109 GLU B CA 1
ATOM 2098 C C . GLU B 1 109 ? -2.668 -12.516 7.906 1 96.44 109 GLU B C 1
ATOM 2100 O O . GLU B 1 109 ? -2.799 -11.531 8.633 1 96.44 109 GLU B O 1
ATOM 2105 N N . THR B 1 110 ? -1.474 -13.055 7.531 1 96.94 110 THR B N 1
ATOM 2106 C CA . THR B 1 110 ? -0.317 -12.586 8.281 1 96.94 110 THR B CA 1
ATOM 2107 C C . THR B 1 110 ? 0.786 -12.102 7.344 1 96.94 110 THR B C 1
ATOM 2109 O O . THR B 1 110 ? 1.816 -11.602 7.793 1 96.94 110 THR B O 1
ATOM 2112 N N . GLN B 1 111 ? 0.492 -12.328 6.012 1 97.25 111 GLN B N 1
ATOM 2113 C CA . GLN B 1 111 ? 1.613 -12.094 5.109 1 97.25 111 GLN B CA 1
ATOM 2114 C C . GLN B 1 111 ? 1.165 -11.336 3.861 1 97.25 111 GLN B C 1
ATOM 2116 O O . GLN B 1 111 ? -0 -11.422 3.465 1 97.25 111 GLN B O 1
ATOM 2121 N N . MET B 1 112 ? 2.098 -10.633 3.344 1 98.12 112 MET B N 1
ATOM 2122 C CA . MET B 1 112 ? 2.041 -10.109 1.981 1 98.12 112 MET B CA 1
ATOM 2123 C C . MET B 1 112 ? 3.064 -10.805 1.089 1 98.12 112 MET B C 1
ATOM 2125 O O . MET B 1 112 ? 4.238 -10.906 1.448 1 98.12 112 MET B O 1
ATOM 2129 N N . ILE B 1 113 ? 2.621 -11.297 -0.032 1 97.75 113 ILE B N 1
ATOM 2130 C CA . ILE B 1 113 ? 3.48 -12.039 -0.944 1 97.75 113 ILE B CA 1
ATOM 2131 C C . ILE B 1 113 ? 3.609 -11.289 -2.266 1 97.75 113 ILE B C 1
ATOM 2133 O O . ILE B 1 113 ? 2.604 -10.898 -2.867 1 97.75 113 ILE B O 1
ATOM 2137 N N . VAL B 1 114 ? 4.84 -11.047 -2.637 1 97.44 114 VAL B N 1
ATOM 2138 C CA . VAL B 1 114 ? 5.09 -10.359 -3.898 1 97.44 114 VAL B CA 1
ATOM 2139 C C . VAL B 1 114 ? 6.129 -11.133 -4.711 1 97.44 114 VAL B C 1
ATOM 2141 O O . VAL B 1 114 ? 6.938 -11.867 -4.152 1 97.44 114 VAL B O 1
ATOM 2144 N N . PRO B 1 115 ? 6.102 -10.992 -6.129 1 96.19 115 PRO B N 1
ATOM 2145 C CA . PRO B 1 115 ? 7.188 -11.594 -6.906 1 96.19 115 PRO B CA 1
ATOM 2146 C C . PRO B 1 115 ? 8.562 -11.078 -6.492 1 96.19 115 PRO B C 1
ATOM 2148 O O . PRO B 1 115 ? 8.703 -9.922 -6.086 1 96.19 115 PRO B O 1
ATOM 2151 N N . TYR B 1 116 ? 9.531 -11.953 -6.609 1 96.81 116 TYR B N 1
ATOM 2152 C CA . TYR B 1 116 ? 10.883 -11.516 -6.301 1 96.81 116 TYR B CA 1
ATOM 2153 C C . TYR B 1 116 ? 11.32 -10.383 -7.23 1 96.81 116 TYR B C 1
ATOM 2155 O O . TYR B 1 116 ? 11.141 -10.469 -8.453 1 96.81 116 TYR B O 1
ATOM 2163 N N . ASP B 1 117 ? 11.812 -9.406 -6.664 1 96.88 117 ASP B N 1
ATOM 2164 C CA . ASP B 1 117 ? 12.414 -8.25 -7.312 1 96.88 117 ASP B CA 1
ATOM 2165 C C . ASP B 1 117 ? 13.562 -7.684 -6.477 1 96.88 117 ASP B C 1
ATOM 2167 O O . ASP B 1 117 ? 13.375 -7.355 -5.301 1 96.88 117 ASP B O 1
ATOM 2171 N N . TYR B 1 118 ? 14.648 -7.555 -7.141 1 97.31 118 TYR B N 1
ATOM 2172 C CA . TYR B 1 118 ? 15.828 -7.188 -6.363 1 97.31 118 TYR B CA 1
ATOM 2173 C C . TYR B 1 118 ? 15.688 -5.785 -5.785 1 97.31 118 TYR B C 1
ATOM 2175 O O . TYR B 1 118 ? 16.203 -5.496 -4.707 1 97.31 118 TYR B O 1
ATOM 2183 N N . LEU B 1 119 ? 14.953 -4.906 -6.461 1 97.5 119 LEU B N 1
ATOM 2184 C CA . LEU B 1 119 ? 14.734 -3.562 -5.93 1 97.5 119 LEU B CA 1
ATOM 2185 C C . LEU B 1 119 ? 13.836 -3.6 -4.703 1 97.5 119 LEU B C 1
ATOM 2187 O O . LEU B 1 119 ? 14.047 -2.846 -3.748 1 97.5 119 LEU B O 1
ATOM 2191 N N . VAL B 1 120 ? 12.859 -4.473 -4.707 1 97.88 120 VAL B N 1
ATOM 2192 C CA . VAL B 1 120 ? 11.969 -4.629 -3.564 1 97.88 120 VAL B CA 1
ATOM 2193 C C . VAL B 1 120 ? 12.734 -5.211 -2.381 1 97.88 120 VAL B C 1
ATOM 2195 O O . VAL B 1 120 ? 12.57 -4.758 -1.244 1 97.88 120 VAL B O 1
ATOM 2198 N N . GLU B 1 121 ? 13.539 -6.199 -2.674 1 98.06 121 GLU B N 1
ATOM 2199 C CA . GLU B 1 121 ? 14.336 -6.789 -1.606 1 98.06 121 GLU B CA 1
ATOM 2200 C C . GLU B 1 121 ? 15.258 -5.754 -0.965 1 98.06 121 GLU B C 1
ATOM 2202 O O . GLU B 1 121 ? 15.398 -5.715 0.259 1 98.06 121 GLU B O 1
ATOM 2207 N N . GLN B 1 122 ? 15.867 -4.957 -1.781 1 98 122 GLN B N 1
ATOM 2208 C CA . GLN B 1 122 ? 16.734 -3.896 -1.271 1 98 122 GLN B CA 1
ATOM 2209 C C . GLN B 1 122 ? 15.945 -2.934 -0.383 1 98 122 GLN B C 1
ATOM 2211 O O . GLN B 1 122 ? 16.422 -2.545 0.687 1 98 122 GLN B O 1
ATOM 2216 N N . TYR B 1 123 ? 14.844 -2.572 -0.805 1 97.75 123 TYR B N 1
ATOM 2217 C CA . TYR B 1 123 ? 13.969 -1.718 -0.012 1 97.75 123 TYR B CA 1
ATOM 2218 C C . TYR B 1 123 ? 13.68 -2.342 1.349 1 97.75 123 TYR B C 1
ATOM 2220 O O . TYR B 1 123 ? 13.773 -1.669 2.379 1 97.75 123 TYR B O 1
ATOM 2228 N N . LEU B 1 124 ? 13.266 -3.59 1.328 1 98.31 124 LEU B N 1
ATOM 2229 C CA . LEU B 1 124 ? 12.953 -4.289 2.566 1 98.31 124 LEU B CA 1
ATOM 2230 C C . LEU B 1 124 ? 14.164 -4.344 3.488 1 98.31 124 LEU B C 1
ATOM 2232 O O . LEU B 1 124 ? 14.031 -4.152 4.699 1 98.31 124 LEU B O 1
ATOM 2236 N N . GLN B 1 125 ? 15.32 -4.555 2.885 1 98.12 125 GLN B N 1
ATOM 2237 C CA . GLN B 1 125 ? 16.562 -4.59 3.652 1 98.12 125 GLN B CA 1
ATOM 2238 C C . GLN B 1 125 ? 16.859 -3.227 4.27 1 98.12 125 GLN B C 1
ATOM 2240 O O . GLN B 1 125 ? 17.172 -3.133 5.461 1 98.12 125 GLN B O 1
ATOM 2245 N N . ASP B 1 126 ? 16.75 -2.213 3.492 1 97.31 126 ASP B N 1
ATOM 2246 C CA . ASP B 1 126 ? 17.047 -0.856 3.941 1 97.31 126 ASP B CA 1
ATOM 2247 C C . ASP B 1 126 ? 16.125 -0.442 5.086 1 97.31 126 ASP B C 1
ATOM 2249 O O . ASP B 1 126 ? 16.516 0.344 5.949 1 97.31 126 ASP B O 1
ATOM 2253 N N . ASN B 1 127 ? 14.984 -0.995 5.098 1 96.62 127 ASN B N 1
ATOM 2254 C CA . ASN B 1 127 ? 14 -0.621 6.109 1 96.62 127 ASN B CA 1
ATOM 2255 C C . ASN B 1 127 ? 13.922 -1.656 7.227 1 96.62 127 ASN B C 1
ATOM 2257 O O . ASN B 1 127 ? 13.031 -1.595 8.078 1 96.62 127 ASN B O 1
ATOM 2261 N N . LYS B 1 128 ? 14.836 -2.66 7.172 1 97.31 128 LYS B N 1
ATOM 2262 C CA . LYS B 1 128 ? 14.953 -3.711 8.18 1 97.31 128 LYS B CA 1
ATOM 2263 C C . LYS B 1 128 ? 13.633 -4.461 8.344 1 97.31 128 LYS B C 1
ATOM 2265 O O . LYS B 1 128 ? 13.242 -4.793 9.461 1 97.31 128 LYS B O 1
ATOM 2270 N N . ALA B 1 129 ? 12.953 -4.609 7.305 1 97.75 129 ALA B N 1
ATOM 2271 C CA . ALA B 1 129 ? 11.688 -5.336 7.309 1 97.75 129 ALA B CA 1
ATOM 2272 C C . ALA B 1 129 ? 11.922 -6.84 7.438 1 97.75 129 ALA B C 1
ATOM 2274 O O . ALA B 1 129 ? 12.984 -7.344 7.074 1 97.75 129 ALA B O 1
ATOM 2275 N N . LEU B 1 130 ? 10.922 -7.516 7.965 1 98.44 130 LEU B N 1
ATOM 2276 C CA . LEU B 1 130 ? 10.953 -8.977 8.023 1 98.44 130 LEU B CA 1
ATOM 2277 C C . LEU B 1 130 ? 10.453 -9.578 6.715 1 98.44 130 LEU B C 1
ATOM 2279 O O . LEU B 1 130 ? 9.336 -9.289 6.277 1 98.44 130 LEU B O 1
ATOM 2283 N N . TYR B 1 131 ? 11.234 -10.398 6.102 1 98.69 131 TYR B N 1
ATOM 2284 C CA . TYR B 1 131 ? 10.812 -11.07 4.879 1 98.69 131 TYR B CA 1
ATOM 2285 C C . TYR B 1 131 ? 11.641 -12.336 4.648 1 98.69 131 TYR B C 1
ATOM 2287 O O . TYR B 1 131 ? 12.695 -12.516 5.266 1 98.69 131 TYR B O 1
ATOM 2295 N N . GLU B 1 132 ? 11.164 -13.273 3.83 1 98.38 132 GLU B N 1
ATOM 2296 C CA . GLU B 1 132 ? 11.859 -14.453 3.34 1 98.38 132 GLU B CA 1
ATOM 2297 C C . GLU B 1 132 ? 11.672 -14.625 1.834 1 98.38 132 GLU B C 1
ATOM 2299 O O . GLU B 1 132 ? 10.578 -14.414 1.312 1 98.38 132 GLU B O 1
ATOM 2304 N N . ARG B 1 133 ? 12.719 -14.938 1.155 1 97.94 133 ARG B N 1
ATOM 2305 C CA . ARG B 1 133 ? 12.609 -15.32 -0.25 1 97.94 133 ARG B CA 1
ATOM 2306 C C . ARG B 1 133 ? 12.383 -16.812 -0.4 1 97.94 133 ARG B C 1
ATOM 2308 O O . ARG B 1 133 ? 13.094 -17.625 0.2 1 97.94 133 ARG B O 1
ATOM 2315 N N . GLU B 1 134 ? 11.398 -17.141 -1.139 1 97.44 134 GLU B N 1
ATOM 2316 C CA . GLU B 1 134 ? 11.062 -18.547 -1.298 1 97.44 134 GLU B CA 1
ATOM 2317 C C . GLU B 1 134 ? 10.578 -18.844 -2.717 1 97.44 134 GLU B C 1
ATOM 2319 O O . GLU B 1 134 ? 10.141 -17.938 -3.43 1 97.44 134 GLU B O 1
ATOM 2324 N N . LYS B 1 135 ? 10.789 -20.047 -3.123 1 95.44 135 LYS B N 1
ATOM 2325 C CA . LYS B 1 135 ? 10.133 -20.594 -4.312 1 95.44 135 LYS B CA 1
ATOM 2326 C C . LYS B 1 135 ? 8.898 -21.406 -3.936 1 95.44 135 LYS B C 1
ATOM 2328 O O . LYS B 1 135 ? 9.016 -22.453 -3.287 1 95.44 135 LYS B O 1
ATOM 2333 N N . ILE B 1 136 ? 7.789 -20.906 -4.336 1 92.69 136 ILE B N 1
ATOM 2334 C CA . ILE B 1 136 ? 6.566 -21.578 -3.898 1 92.69 136 ILE B CA 1
ATOM 2335 C C . ILE B 1 136 ? 5.617 -21.75 -5.082 1 92.69 136 ILE B C 1
ATOM 2337 O O . ILE B 1 136 ? 5.789 -21.094 -6.117 1 92.69 136 ILE B O 1
ATOM 2341 N N . LYS B 1 137 ? 4.668 -22.75 -4.902 1 86.75 137 LYS B N 1
ATOM 2342 C CA . LYS B 1 137 ? 3.537 -22.859 -5.82 1 86.75 137 LYS B CA 1
ATOM 2343 C C . LYS B 1 137 ? 2.434 -21.875 -5.445 1 86.75 137 LYS B C 1
ATOM 2345 O O . LYS B 1 137 ? 1.891 -21.922 -4.34 1 86.75 137 LYS B O 1
ATOM 2350 N N . LEU B 1 138 ? 2.184 -20.906 -6.305 1 84.88 138 LEU B N 1
ATOM 2351 C CA . LEU B 1 138 ? 1.145 -19.922 -6.027 1 84.88 138 LEU B CA 1
ATOM 2352 C C . LEU B 1 138 ? -0.241 -20.516 -6.258 1 84.88 138 LEU B C 1
ATOM 2354 O O . LEU B 1 138 ? -0.451 -21.266 -7.223 1 84.88 138 LEU B O 1
ATOM 2358 N N . LYS B 1 139 ? -1.094 -20.25 -5.371 1 75.94 139 LYS B N 1
ATOM 2359 C CA . LYS B 1 139 ? -2.471 -20.703 -5.535 1 75.94 139 LYS B CA 1
ATOM 2360 C C . LYS B 1 139 ? -3.152 -19.969 -6.695 1 75.94 139 LYS B C 1
ATOM 2362 O O . LYS B 1 139 ? -3.994 -20.547 -7.387 1 75.94 139 LYS B O 1
ATOM 2367 N N . GLU B 1 140 ? -2.838 -18.75 -6.797 1 79.69 140 GLU B N 1
ATOM 2368 C CA . GLU B 1 140 ? -3.309 -17.922 -7.895 1 79.69 140 GLU B CA 1
ATOM 2369 C C . GLU B 1 140 ? -2.186 -17.031 -8.445 1 79.69 140 GLU B C 1
ATOM 2371 O O . GLU B 1 140 ? -1.259 -16.688 -7.711 1 79.69 140 GLU B O 1
ATOM 2376 N N . ALA B 1 141 ? -2.34 -16.719 -9.734 1 81.19 141 ALA B N 1
ATOM 2377 C CA . ALA B 1 141 ? -1.339 -15.859 -10.352 1 81.19 141 ALA B CA 1
ATOM 2378 C C . ALA B 1 141 ? -1.4 -14.445 -9.766 1 81.19 141 ALA B C 1
ATOM 2380 O O . ALA B 1 141 ? -2.453 -14.008 -9.297 1 81.19 141 ALA B O 1
ATOM 2381 N N . PHE B 1 142 ? -0.269 -13.797 -9.797 1 86.06 142 PHE B N 1
ATOM 2382 C CA . PHE B 1 142 ? -0.263 -12.383 -9.445 1 86.06 142 PHE B CA 1
ATOM 2383 C C . PHE B 1 142 ? -1.02 -11.562 -10.484 1 86.06 142 PHE B C 1
ATOM 2385 O O . PHE B 1 142 ? -0.853 -11.773 -11.688 1 86.06 142 PHE B O 1
ATOM 2392 N N . ARG B 1 143 ? -2.016 -10.844 -9.992 1 75.75 143 ARG B N 1
ATOM 2393 C CA . ARG B 1 143 ? -2.77 -10.016 -10.93 1 75.75 143 ARG B CA 1
ATOM 2394 C C . ARG B 1 143 ? -2.348 -8.547 -10.828 1 75.75 143 ARG B C 1
ATOM 2396 O O . ARG B 1 143 ? -2.059 -8.055 -9.734 1 75.75 143 ARG B O 1
ATOM 2403 N N . HIS B 1 144 ? -2.027 -7.895 -12.047 1 65.62 144 HIS B N 1
ATOM 2404 C CA . HIS B 1 144 ? -1.766 -6.457 -12.039 1 65.62 144 HIS B CA 1
ATOM 2405 C C . HIS B 1 144 ? -3.051 -5.664 -11.836 1 65.62 144 HIS B C 1
ATOM 2407 O O . HIS B 1 144 ? -4.098 -6.02 -12.383 1 65.62 144 HIS B O 1
ATOM 2413 N N . CYS B 1 145 ? -3.227 -5.105 -10.727 1 51.81 145 CYS B N 1
ATOM 2414 C CA . CYS B 1 145 ? -4.41 -4.312 -10.414 1 51.81 145 CYS B CA 1
ATOM 2415 C C . CYS B 1 145 ? -4.668 -3.26 -11.484 1 51.81 145 CYS B C 1
ATOM 2417 O O . CYS B 1 145 ? -3.971 -2.244 -11.539 1 51.81 145 CYS B O 1
ATOM 2419 N N . SER B 1 146 ? -4.871 -3.525 -12.633 1 45.94 146 SER B N 1
ATOM 2420 C CA . SER B 1 146 ? -5.234 -2.482 -13.586 1 45.94 146 SER B CA 1
ATOM 2421 C C . SER B 1 146 ? -6.395 -1.641 -13.07 1 45.94 146 SER B C 1
ATOM 2423 O O . S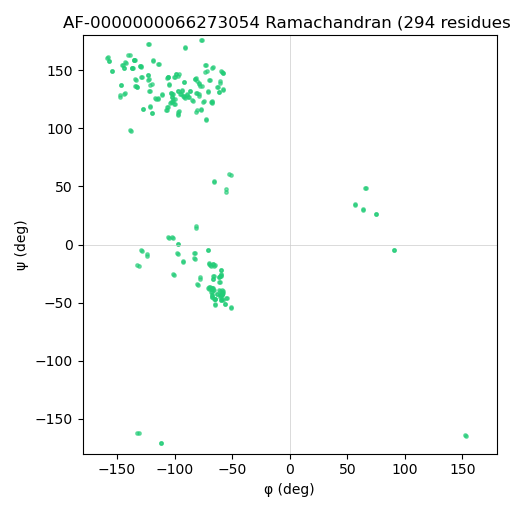ER B 1 146 ? -6.582 -0.502 -13.508 1 45.94 146 SER B O 1
ATOM 2425 N N . ASP B 1 147 ? -7.547 -2.158 -12.695 1 40.19 147 ASP B N 1
ATOM 2426 C CA . ASP B 1 147 ? -8.852 -1.503 -12.742 1 40.19 147 ASP B CA 1
ATOM 2427 C C . ASP B 1 147 ? -9.047 -0.58 -11.539 1 40.19 147 ASP B C 1
ATOM 2429 O O . ASP B 1 147 ? -10.18 -0.253 -11.18 1 40.19 147 ASP B O 1
ATOM 2433 N N . ALA B 1 148 ? -8.148 -0.181 -10.797 1 37.25 148 ALA B N 1
ATOM 2434 C CA . ALA B 1 148 ? -8.688 0.85 -9.906 1 37.25 148 ALA B CA 1
ATOM 2435 C C . ALA B 1 148 ? -9.328 1.981 -10.703 1 37.25 148 ALA B C 1
ATOM 2437 O O . ALA B 1 148 ? -8.641 2.916 -11.125 1 37.25 148 ALA B O 1
ATOM 2438 N N . LYS B 1 149 ? -10.109 1.835 -11.609 1 30.28 149 LYS B N 1
ATOM 2439 C CA . LYS B 1 149 ? -10.938 2.939 -12.086 1 30.28 149 LYS B CA 1
ATOM 2440 C C . LYS B 1 149 ? -11.977 3.334 -11.031 1 30.28 149 LYS B C 1
ATOM 2442 O O . LYS B 1 149 ? -12.523 2.477 -10.344 1 30.28 149 LYS B O 1
#

InterPro domains:
  IPR004029 U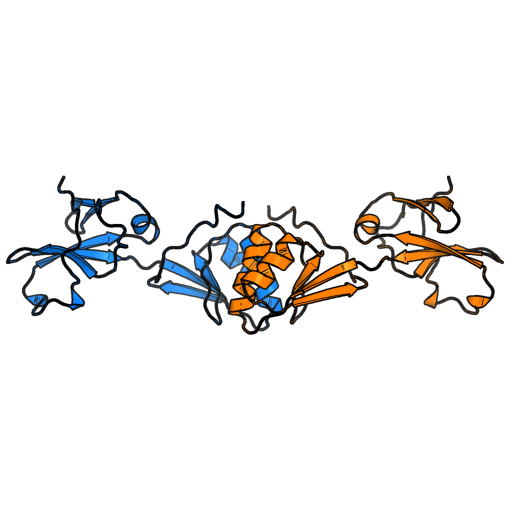reE urease accessory, N-terminal [PF02814] (16-71)
  IPR004029 UreE urease accessory, N-terminal [SM00988] (7-71)
  IPR007864 Urease accessory protein UreE, C-terminal domain [PF05194] (79-132)
  IPR012406 Urease accessory protein UreE [MF_00822] (2-149)
  IPR012406 Urease accessory protein UreE [PIRSF036402] (3-148)
  IPR012406 Urease accessory protein UreE [cd00571] (2-138)
  IPR036118 UreE urease accessory, N-terminal domain superfamily [SSF69287] (3-75)

Secondary structure (DSSP, 8-state):
-EEE-S--EEGGG-TTGGGSEEEEEEE-TTGGG-SSEEEE-TTS-EEEE--SSSPPP-TTEEEEE-SSEEEEEEEPPEEEEEEE-SSHHHHHHHHHHHHHTT---EE-SS-EEEE--HHHHHHHHHTT-EEEEEEE--SSPPP------/-EEE----EEGGG-TTGGGSEEEEEEE-TTGGG-SSEEEE-TTS-EEEE--SSSPPP-TTEEEEE-SSEEEEEEEPPEEEEEEE-SSHHHHHHHHHHHHHTT---EE-SS-EEEE--HHHHHHHHHTT-EEEEEEE--SSPPP------

Nearest PDB structures (foldseek):
  4l3k-assembly1_B  TM=7.706E-01  e=4.727E-14  Sporosarcina pasteurii
  1eb0-assembly1_A  TM=7.374E-01  e=3.340E-14  Sporosarcina pasteurii
  3tj8-assembly1_A  TM=7.521E-01  e=1.419E-13  Helicobacter pylori
  1gmu-assembly3_C  TM=6.276E-01  e=5.192E-11  Klebsiella aerogenes
  1gmw-assembly1_D  TM=6.447E-01  e=3.504E-10  Klebsiella aerogenes

Foldseek 3Di:
DAEFADFPAFQVPDDPSVQAAEKEDEDELVQQPDQKHWGAIPVGHTYIYHYPDPDGDDFRTWRDDDPHYTYGYHYFWFWKKKFFAPDPVVVVVLVVVCVVVQFFWDDDPTIIMGGDDPVSVVVCVVVVTDIDIDTGDDPHRGDRPPPPD/DAEFADWPAFQVPDDPSVQAAEKEDEDELVQQPDQKHWGAIPVGHTYIYHYPDPDTDDFRTWRDDDPHYTYGYHYFWFWKKKFFAPDPVVVVVLVVVCVVVQFFWDDDPTTIMGGDDPVSVVVCVVVVTDIDIDTGDDPHRGDRPPPPD

Radius of gyration: 29.13 Å; Cα contacts (8 Å, |Δi|>4): 611; chains: 2; bounding box: 34×93×64 Å

Organism: Ureaplasma urealyticum (NCBI:txid2130)

pLDDT: mean 92.36, std 11.04, range [30.28, 98.69]